Protein AF-A0A397FLG1-F1 (afdb_monomer_lite)

Sequence (333 aa):
KGMFQVTPGSFEFATSLDVANTKDDDMESTVEIVRNFLEEAVAGNCEGLMVKTLSTEATYEPANRSHKWLKLKKDYLDGIGDSTDLVPVGAFYGRGKRTGVYGAYLLACYDPETEMYQCITKLGTGLSDEVLGLFFNQLKDCTIDRPRNDYAINDLIKPDVWFEPTQVWEILGADLSISPKYTAAIGLVSKDKGISLRFPRYIRLRDDKTPVQATSAAQLVMDLALDVEGAQVTSATSFDPKFPPSNVLDGYVWATCGLYPQEIIVQLATTSVISKVKTWTTNDIGENDGNLQIETQAVTREDASFVKVKVLSGYNDFITVHRISVEGKAPRK

Organism: Aphanomyces astaci (NCBI:txid112090)

pLDDT: mean 81.98, std 13.14, range [37.81, 98.38]

InterPro domains:
  IPR008979 Galactose-binding-like domain superfamily [SSF49785] (223-328)
  IPR012309 DNA ligase, ATP-dependent, C-terminal [PF04679] (98-209)
  IPR012310 DNA ligase, ATP-dependent, central [PF01068] (29-73)
  IPR012310 DNA ligase, ATP-dependent, central [PS50160] (29-111)
  IPR012340 Nucleic acid-binding, OB-fold [G3DSA:2.40.50.140] (82-220)
  IPR012340 Nucleic acid-binding, OB-fold [SSF50249] (81-220)
  IPR016059 DNA ligase, ATP-dependent, conserved site [PS00333] (47-73)
  IPR050191 ATP-dependent DNA ligase [PTHR45674] (3-221)

Secondary structure (DSSP, 8-state):
--SS--BTTTB-PPP--------GGGHHHHHHHHHHHHHHHHHTT--EEEEE-SSTT----TT---TTEEEEEGGGSTTSS-EEEEEEEEEEE--GGGTTSEEEEEEEEEETTTTEEEEEEEE-SS--HHHHHHHHHHHGGGEESS--TTEE--TT---SEEE-S---EEEE-SEEEEESS--TTBTTTBSS-EEEEES-EEEEE-TT--GGGSPPHHHHHHHHHHHHS--EEEEES---TTS-GGGGTTTSPEEEESSSPEEEEEEEEEEEEEEEEEEEEE---SSSTT-EEEEEEE----EEEEEEEEE---BTTEEEEEEEEEEEE----

Structure (mmCIF, N/CA/C/O backbone):
data_AF-A0A397FLG1-F1
#
_entry.id   AF-A0A397FLG1-F1
#
loop_
_atom_site.group_PDB
_atom_site.id
_atom_site.type_symbol
_atom_site.label_atom_id
_atom_site.label_alt_id
_atom_site.label_comp_id
_atom_site.label_asym_id
_atom_site.label_entity_id
_atom_site.label_seq_id
_atom_site.pdbx_PDB_ins_code
_atom_site.Cartn_x
_atom_site.Cartn_y
_atom_site.Cartn_z
_atom_site.occupancy
_atom_site.B_iso_or_equiv
_atom_site.auth_seq_id
_atom_site.auth_comp_id
_atom_site.auth_asym_id
_atom_site.auth_atom_id
_atom_site.pdbx_PDB_model_num
ATOM 1 N N . LYS A 1 1 ? 35.273 -22.870 -20.507 1.00 45.06 1 LYS A N 1
ATOM 2 C CA . LYS A 1 1 ? 34.030 -23.552 -20.948 1.00 45.06 1 LYS A CA 1
ATOM 3 C C . LYS A 1 1 ? 32.932 -23.133 -19.987 1.00 45.06 1 LYS A C 1
ATOM 5 O O . LYS A 1 1 ? 33.105 -23.375 -18.801 1.00 45.06 1 LYS A O 1
ATOM 10 N N . GLY A 1 2 ? 31.904 -22.425 -20.458 1.00 55.12 2 GLY A N 1
ATOM 11 C CA . GLY A 1 2 ? 30.809 -21.973 -19.594 1.00 55.12 2 GLY A CA 1
ATOM 12 C C . GLY A 1 2 ? 30.092 -23.173 -18.978 1.00 55.12 2 GLY A C 1
ATOM 13 O O . GLY A 1 2 ? 29.781 -24.120 -19.693 1.00 55.12 2 GLY A O 1
ATOM 14 N N . MET A 1 3 ? 29.887 -23.154 -17.659 1.00 65.06 3 MET A N 1
ATOM 15 C CA . MET A 1 3 ? 29.174 -24.208 -16.918 1.00 65.06 3 MET A CA 1
ATOM 16 C C . MET A 1 3 ? 27.693 -24.321 -17.305 1.00 65.06 3 MET A C 1
ATOM 18 O O . MET A 1 3 ? 27.061 -25.316 -16.967 1.00 65.06 3 MET A O 1
ATOM 22 N N . PHE A 1 4 ? 27.149 -23.331 -18.015 1.00 67.25 4 PHE A N 1
ATOM 23 C CA . PHE A 1 4 ? 25.747 -23.278 -18.404 1.00 67.25 4 PHE A CA 1
ATOM 24 C C . PHE A 1 4 ? 25.603 -22.906 -19.878 1.00 67.25 4 PHE A C 1
ATOM 26 O O . PHE A 1 4 ? 26.376 -22.100 -20.401 1.00 67.25 4 PHE A O 1
ATOM 33 N N . GLN A 1 5 ? 24.599 -23.493 -20.528 1.00 78.94 5 GLN A N 1
ATOM 34 C CA . GLN A 1 5 ? 24.220 -23.196 -21.904 1.00 78.94 5 GLN A CA 1
ATOM 35 C C . GLN A 1 5 ? 22.920 -22.390 -21.889 1.00 78.94 5 GLN A C 1
ATOM 37 O O . GLN A 1 5 ? 21.902 -22.855 -21.382 1.00 78.94 5 GLN A O 1
ATOM 42 N N . VAL A 1 6 ? 22.975 -21.171 -22.425 1.00 76.31 6 VAL A N 1
ATOM 43 C CA . VAL A 1 6 ? 21.811 -20.284 -22.537 1.00 76.31 6 VAL A CA 1
ATOM 44 C C . VAL A 1 6 ? 20.819 -20.893 -23.522 1.00 76.31 6 VAL A C 1
ATOM 46 O O . VAL A 1 6 ? 21.201 -21.297 -24.621 1.00 76.31 6 VAL A O 1
ATOM 49 N N . THR A 1 7 ? 19.554 -20.959 -23.120 1.00 77.94 7 THR A N 1
ATOM 50 C CA . THR A 1 7 ? 18.437 -21.359 -23.981 1.00 77.94 7 THR A CA 1
ATOM 51 C C . THR A 1 7 ? 17.466 -20.182 -24.025 1.00 77.94 7 THR A C 1
ATOM 53 O O . THR A 1 7 ? 16.810 -19.938 -23.010 1.00 77.94 7 THR A O 1
ATOM 56 N N . PRO A 1 8 ? 17.388 -19.436 -25.143 1.00 73.62 8 PRO A N 1
ATOM 57 C CA . PRO A 1 8 ? 16.532 -18.255 -25.246 1.00 73.62 8 PRO A CA 1
ATOM 58 C C . PRO A 1 8 ? 15.091 -18.555 -24.817 1.00 73.62 8 PRO A C 1
ATOM 60 O O . PRO A 1 8 ? 14.520 -19.568 -25.228 1.00 73.62 8 PRO A O 1
ATOM 63 N N . GLY A 1 9 ? 14.527 -17.714 -23.951 1.00 64.50 9 GLY A N 1
ATOM 64 C CA . GLY A 1 9 ? 13.176 -17.871 -23.406 1.00 64.50 9 GLY A CA 1
ATOM 65 C C . GLY A 1 9 ? 12.994 -18.989 -22.368 1.00 64.50 9 GLY A C 1
ATOM 66 O O . GLY A 1 9 ? 11.872 -19.224 -21.930 1.00 64.50 9 GLY A O 1
ATOM 67 N N . SER A 1 10 ? 14.053 -19.706 -21.971 1.00 66.44 10 SER A N 1
ATOM 68 C CA . SER A 1 10 ? 13.986 -20.775 -20.953 1.00 66.44 10 SER A CA 1
ATOM 69 C C . SER A 1 10 ? 15.056 -20.658 -19.866 1.00 66.44 10 SER A C 1
ATOM 71 O O . SER A 1 10 ? 14.769 -20.887 -18.694 1.00 66.44 10 SER A O 1
ATOM 73 N N . PHE A 1 11 ? 16.292 -20.318 -20.237 1.00 70.69 11 PHE A N 1
ATOM 74 C CA . PHE A 1 11 ? 17.410 -20.154 -19.312 1.00 70.69 11 PHE A CA 1
ATOM 75 C C . PHE A 1 11 ? 18.346 -19.064 -19.825 1.00 70.69 11 PHE A C 1
ATOM 77 O O . PHE A 1 11 ? 19.077 -19.271 -20.797 1.00 70.69 11 PHE A O 1
ATOM 84 N N . GLU A 1 12 ? 18.330 -17.918 -19.153 1.00 73.44 12 GLU A N 1
ATOM 85 C CA . GLU A 1 12 ? 19.109 -16.730 -19.49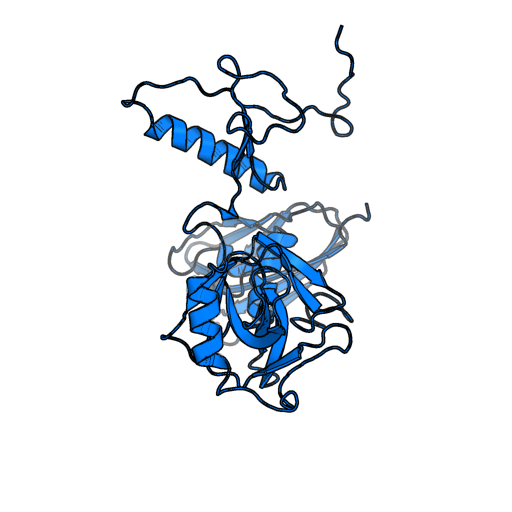2 1.00 73.44 12 GLU A CA 1
ATOM 86 C C . GLU A 1 12 ? 19.881 -16.249 -18.260 1.00 73.44 12 GLU A C 1
ATOM 88 O O . GLU A 1 12 ? 19.470 -16.472 -17.119 1.00 73.44 12 GLU A O 1
ATOM 93 N N . PHE A 1 13 ? 21.037 -15.623 -18.481 1.00 78.56 13 PHE A N 1
ATOM 94 C CA . PHE A 1 13 ? 21.751 -14.956 -17.397 1.00 78.56 13 PHE A CA 1
ATOM 95 C C . PHE A 1 13 ? 21.040 -13.653 -17.036 1.00 78.56 13 PHE A C 1
ATOM 97 O O . PHE A 1 13 ? 20.438 -13.014 -17.895 1.00 78.56 13 PHE A O 1
ATOM 104 N N . ALA A 1 14 ? 21.149 -13.243 -15.771 1.00 79.00 14 ALA A N 1
ATOM 105 C CA . ALA A 1 14 ? 20.697 -11.919 -15.365 1.00 79.00 14 ALA A CA 1
ATOM 106 C C . ALA A 1 14 ? 21.434 -10.844 -16.178 1.00 79.00 14 ALA A C 1
ATOM 108 O O . ALA A 1 14 ? 22.650 -10.938 -16.374 1.00 79.00 14 ALA A O 1
ATOM 109 N N . THR A 1 15 ? 20.698 -9.831 -16.627 1.00 86.38 15 THR A N 1
ATOM 110 C CA . THR A 1 15 ? 21.276 -8.640 -17.246 1.00 86.38 15 THR A CA 1
ATOM 111 C C . THR A 1 15 ? 22.135 -7.893 -16.224 1.00 86.38 15 THR A C 1
ATOM 113 O O . THR A 1 15 ? 21.846 -7.875 -15.025 1.00 86.38 15 THR A O 1
ATOM 116 N N . SER A 1 16 ? 23.237 -7.305 -16.685 1.00 89.62 16 SER A N 1
ATOM 117 C CA . SER A 1 16 ? 24.173 -6.566 -15.837 1.00 89.62 16 SER A CA 1
ATOM 118 C C . SER A 1 16 ? 24.699 -5.338 -16.560 1.00 89.62 16 SER A C 1
ATOM 120 O O . SER A 1 16 ? 24.935 -5.386 -17.766 1.00 89.62 16 SER A O 1
ATOM 122 N N . LEU A 1 17 ? 24.943 -4.279 -15.795 1.00 90.19 17 LEU A N 1
ATOM 123 C CA . LEU A 1 17 ? 25.514 -3.027 -16.262 1.00 90.19 17 LEU A CA 1
ATOM 124 C C . LEU A 1 17 ? 26.681 -2.650 -15.350 1.00 90.19 17 LEU A C 1
ATOM 126 O O . LEU A 1 17 ? 26.498 -2.500 -14.140 1.00 90.19 17 LEU A O 1
ATOM 130 N N . ASP A 1 18 ? 27.865 -2.495 -15.936 1.00 89.88 18 ASP A N 1
ATOM 131 C CA . ASP A 1 18 ? 29.050 -2.040 -15.216 1.00 89.88 18 ASP A CA 1
ATOM 132 C C . ASP A 1 18 ? 29.139 -0.518 -15.315 1.00 89.88 18 ASP A C 1
ATOM 134 O O . ASP A 1 18 ? 29.150 0.051 -16.407 1.00 89.88 18 ASP A O 1
ATOM 138 N N . VAL A 1 19 ? 29.221 0.142 -14.163 1.00 83.81 19 VAL A N 1
ATOM 139 C CA . VAL A 1 19 ? 29.302 1.600 -14.065 1.00 83.81 19 VAL A CA 1
ATOM 140 C C . VAL A 1 19 ? 30.688 1.977 -13.549 1.00 83.81 19 VAL A C 1
ATOM 142 O O . VAL A 1 19 ? 31.146 1.456 -12.529 1.00 83.81 19 VAL A O 1
ATOM 145 N N . ALA A 1 20 ? 31.392 2.841 -14.283 1.00 76.75 20 ALA A N 1
ATOM 146 C CA . ALA A 1 20 ? 32.734 3.271 -13.907 1.00 76.75 20 ALA A CA 1
ATOM 147 C C . ALA A 1 20 ? 32.698 4.187 -12.675 1.00 76.75 20 ALA A C 1
ATOM 149 O O . ALA A 1 20 ? 31.750 4.939 -12.472 1.00 76.75 20 ALA A O 1
ATOM 150 N N . ASN A 1 21 ? 33.760 4.149 -11.868 1.00 65.31 21 ASN A N 1
ATOM 151 C CA . ASN A 1 21 ? 33.923 5.057 -10.736 1.00 65.31 21 ASN A CA 1
ATOM 152 C C . ASN A 1 21 ? 34.249 6.461 -11.273 1.00 65.31 21 ASN A C 1
ATOM 154 O O . ASN A 1 21 ? 35.399 6.748 -11.622 1.00 65.31 21 ASN A O 1
ATOM 158 N N . THR A 1 22 ? 33.226 7.293 -11.435 1.00 59.16 22 THR A N 1
ATOM 159 C CA . THR A 1 22 ? 33.347 8.661 -11.935 1.00 59.16 22 THR A CA 1
ATOM 160 C C . THR A 1 22 ? 33.879 9.576 -10.829 1.00 59.16 22 THR A C 1
ATOM 162 O O . THR A 1 22 ? 33.531 9.444 -9.657 1.00 59.16 22 THR A O 1
ATOM 165 N N . LYS A 1 23 ? 34.800 10.487 -11.181 1.00 58.69 23 LYS A N 1
ATOM 166 C CA . LYS A 1 23 ? 35.149 11.614 -10.297 1.00 58.69 23 LYS A CA 1
ATOM 167 C C . LYS A 1 23 ? 33.915 12.521 -10.177 1.00 58.69 23 LYS A C 1
ATOM 169 O O . LYS A 1 23 ? 33.088 12.506 -11.084 1.00 58.69 23 LYS A O 1
ATOM 174 N N . ASP A 1 24 ? 33.820 13.298 -9.096 1.00 58.50 24 ASP A N 1
ATOM 175 C CA . ASP A 1 24 ? 32.633 14.088 -8.702 1.00 58.50 24 ASP A CA 1
ATOM 176 C C . ASP A 1 24 ? 31.946 14.890 -9.833 1.00 58.50 24 ASP A C 1
ATOM 178 O O . ASP A 1 24 ? 30.741 15.118 -9.765 1.00 58.50 24 ASP A O 1
ATOM 182 N N . ASP A 1 25 ? 32.668 15.260 -10.895 1.00 55.72 25 ASP A N 1
ATOM 183 C CA . ASP A 1 25 ? 32.158 16.034 -12.035 1.00 55.72 25 ASP A CA 1
ATOM 184 C C . ASP A 1 25 ? 31.137 15.291 -12.938 1.00 55.72 25 ASP A C 1
ATOM 186 O O . ASP A 1 25 ? 30.512 15.935 -13.776 1.00 55.72 25 ASP A O 1
ATOM 190 N N . ASP A 1 26 ? 30.946 13.969 -12.794 1.00 66.25 26 ASP A N 1
ATOM 191 C CA . ASP A 1 26 ? 30.072 13.147 -13.670 1.00 66.25 26 ASP A CA 1
ATOM 192 C C . ASP A 1 26 ? 29.095 12.232 -12.889 1.00 66.25 26 ASP A C 1
ATOM 194 O O . ASP A 1 26 ? 28.610 11.204 -13.372 1.00 66.25 26 ASP A O 1
ATOM 198 N N . MET A 1 27 ? 28.807 12.595 -11.634 1.00 75.62 27 MET A N 1
ATOM 199 C CA . MET A 1 27 ? 27.901 11.839 -10.759 1.00 75.62 27 MET A CA 1
ATOM 200 C C . MET A 1 27 ? 26.453 11.846 -11.274 1.00 75.62 27 MET A C 1
ATOM 202 O O . MET A 1 27 ? 25.754 10.841 -11.177 1.00 75.62 27 MET A O 1
ATOM 206 N N . GLU A 1 28 ? 25.993 12.961 -11.842 1.00 77.12 28 GLU A N 1
ATOM 207 C CA . GLU A 1 28 ? 24.605 13.113 -12.295 1.00 77.12 28 GLU A CA 1
ATOM 208 C C . GLU A 1 28 ? 24.278 12.190 -13.478 1.00 77.12 28 GLU A C 1
ATOM 210 O O . GLU A 1 28 ? 23.257 11.501 -13.460 1.00 77.12 28 GLU A O 1
ATOM 215 N N . SER A 1 29 ? 25.186 12.080 -14.454 1.00 80.31 29 SER A N 1
ATOM 216 C CA . SER A 1 29 ? 25.037 11.155 -15.587 1.00 80.31 29 SER A CA 1
ATOM 217 C C . SER A 1 29 ? 25.071 9.693 -15.132 1.00 80.31 29 SER A C 1
ATOM 219 O O . SER A 1 29 ? 24.312 8.855 -15.615 1.00 80.31 29 SER A O 1
ATOM 221 N N . THR A 1 30 ? 25.914 9.393 -14.143 1.00 82.81 30 THR A N 1
ATOM 222 C CA . THR A 1 30 ? 26.049 8.064 -13.550 1.00 82.81 30 THR A CA 1
ATOM 223 C C . THR A 1 30 ? 24.762 7.652 -12.832 1.00 82.81 30 THR A C 1
ATOM 225 O O . THR A 1 30 ? 24.273 6.535 -13.011 1.00 82.81 30 THR A O 1
ATOM 228 N N . VAL A 1 31 ? 24.179 8.566 -12.053 1.00 83.38 31 VAL A N 1
ATOM 229 C CA . VAL A 1 31 ? 22.884 8.363 -11.392 1.00 83.38 31 VAL A CA 1
ATOM 230 C C . VAL A 1 31 ? 21.777 8.136 -12.421 1.00 83.38 31 VAL A C 1
ATOM 232 O O . VAL A 1 31 ? 20.966 7.233 -12.233 1.00 83.38 31 VAL A O 1
ATOM 235 N N . GLU A 1 32 ? 21.764 8.896 -13.517 1.00 83.38 32 GLU A N 1
ATOM 236 C CA . GLU A 1 32 ? 20.783 8.745 -14.596 1.00 83.38 32 GLU A CA 1
ATOM 237 C C . GLU A 1 32 ? 20.871 7.372 -15.280 1.00 83.38 32 GLU A C 1
ATOM 239 O O . GLU A 1 32 ? 19.860 6.709 -15.495 1.00 83.38 32 GLU A O 1
ATOM 244 N N . ILE A 1 33 ? 22.084 6.880 -15.542 1.00 87.50 33 ILE A N 1
ATOM 245 C CA . ILE A 1 33 ? 22.306 5.539 -16.100 1.00 87.50 33 ILE A CA 1
ATOM 246 C C . ILE A 1 33 ? 21.751 4.451 -15.166 1.00 87.50 33 ILE A C 1
ATOM 248 O O . ILE A 1 33 ? 21.061 3.533 -15.615 1.00 87.50 33 ILE A O 1
ATOM 252 N N . VAL A 1 34 ? 22.024 4.550 -13.860 1.00 88.62 34 VAL A N 1
ATOM 253 C CA . VAL A 1 34 ? 21.517 3.586 -12.868 1.00 88.62 34 VAL A CA 1
ATOM 254 C C . VAL A 1 34 ? 19.996 3.676 -12.729 1.00 88.62 34 VAL A C 1
ATOM 256 O O . VAL A 1 34 ? 19.345 2.643 -12.570 1.00 88.62 34 VAL A O 1
ATOM 259 N N . ARG A 1 35 ? 19.424 4.884 -12.810 1.00 83.88 35 ARG A N 1
ATOM 260 C CA . ARG A 1 35 ? 17.975 5.118 -12.784 1.00 83.88 35 ARG A CA 1
ATOM 261 C C . ARG A 1 35 ? 17.286 4.449 -13.971 1.00 83.88 35 ARG A C 1
ATOM 263 O O . ARG A 1 35 ? 16.384 3.651 -13.749 1.00 83.88 35 ARG A O 1
ATOM 270 N N . ASN A 1 36 ? 17.777 4.670 -15.188 1.00 86.31 36 ASN A N 1
ATOM 271 C CA . ASN A 1 36 ? 17.229 4.040 -16.393 1.00 86.31 36 ASN A CA 1
ATOM 272 C C . ASN A 1 36 ? 17.302 2.507 -16.317 1.00 86.31 36 ASN A C 1
ATOM 274 O O . ASN A 1 36 ? 16.330 1.818 -16.613 1.00 86.31 36 ASN A O 1
ATOM 278 N N . PHE A 1 37 ? 18.415 1.954 -15.822 1.00 89.62 37 PHE A N 1
ATOM 279 C CA . PHE A 1 37 ? 18.539 0.503 -15.651 1.00 89.62 37 PHE A CA 1
ATOM 280 C C . PHE A 1 37 ? 17.596 -0.055 -14.569 1.00 89.62 37 PHE A C 1
ATOM 282 O O . PHE A 1 37 ? 17.118 -1.185 -14.674 1.00 89.62 37 PHE A O 1
ATOM 289 N N . LEU A 1 38 ? 17.297 0.728 -13.527 1.00 85.19 38 LEU A N 1
ATOM 290 C CA . LEU A 1 38 ? 16.295 0.366 -12.526 1.00 85.19 38 LEU A CA 1
ATOM 291 C C . LEU A 1 38 ? 14.886 0.377 -13.128 1.00 85.19 38 LEU A C 1
ATOM 293 O O . LEU A 1 38 ? 14.127 -0.555 -12.869 1.00 85.19 38 LEU A O 1
ATOM 297 N N . GLU A 1 39 ? 14.545 1.387 -13.928 1.00 78.69 39 GLU A N 1
ATOM 298 C CA . GLU A 1 39 ? 13.258 1.479 -14.626 1.00 78.69 39 GLU A CA 1
ATOM 299 C C . GLU A 1 39 ? 13.051 0.300 -15.584 1.00 78.69 39 GLU A C 1
ATOM 301 O O . GLU A 1 39 ? 12.002 -0.341 -15.541 1.00 78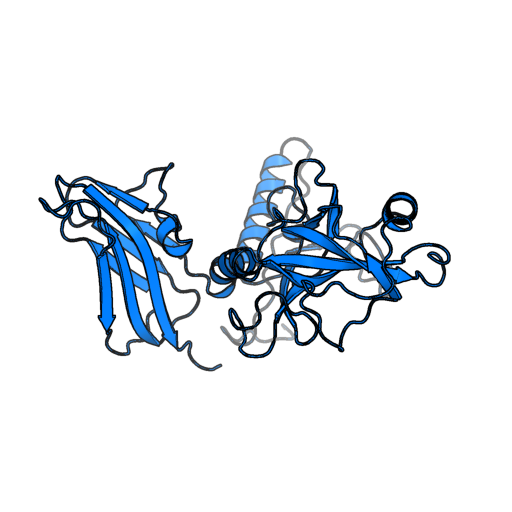.69 39 GLU A O 1
ATOM 306 N N . GLU A 1 40 ? 14.073 -0.070 -16.363 1.00 82.69 40 GLU A N 1
ATOM 307 C CA . GLU A 1 40 ? 14.051 -1.264 -17.218 1.00 82.69 40 GLU A CA 1
ATOM 308 C C . GLU A 1 40 ? 13.848 -2.555 -16.409 1.00 82.69 40 GLU A C 1
ATOM 310 O O . GLU A 1 40 ? 13.044 -3.411 -16.785 1.00 82.69 40 GLU A O 1
ATOM 315 N N . ALA A 1 41 ? 14.547 -2.706 -15.278 1.00 82.94 41 ALA A N 1
ATOM 316 C CA . ALA A 1 41 ? 14.403 -3.877 -14.417 1.00 82.94 41 ALA A CA 1
ATOM 317 C C . ALA A 1 41 ? 12.981 -3.986 -13.844 1.00 82.94 41 ALA A C 1
ATOM 319 O O . ALA A 1 41 ? 12.403 -5.075 -13.836 1.00 82.94 41 ALA A O 1
ATOM 320 N N . VAL A 1 42 ? 12.407 -2.866 -13.398 1.00 71.31 42 VAL A N 1
ATOM 321 C CA . VAL A 1 42 ? 11.027 -2.797 -12.898 1.00 71.31 42 VAL A CA 1
ATOM 322 C C . VAL A 1 42 ? 10.027 -3.109 -14.013 1.00 71.31 42 VAL A C 1
ATOM 324 O O . VAL A 1 42 ? 9.148 -3.942 -13.806 1.00 71.31 42 VAL A O 1
ATOM 327 N N . ALA A 1 43 ? 10.192 -2.531 -15.209 1.00 69.44 43 ALA A N 1
ATOM 328 C CA . ALA A 1 43 ? 9.365 -2.846 -16.379 1.00 69.44 43 ALA A CA 1
ATOM 329 C C . ALA A 1 43 ? 9.453 -4.336 -16.769 1.00 69.44 43 ALA A C 1
ATOM 331 O O . ALA A 1 43 ? 8.488 -4.927 -17.251 1.00 69.44 43 ALA A O 1
ATOM 332 N N . GLY A 1 44 ? 10.596 -4.973 -16.499 1.00 72.38 44 GLY A N 1
ATOM 333 C CA . GLY A 1 44 ? 10.815 -6.414 -16.617 1.00 72.38 44 GLY A CA 1
ATOM 334 C C . GLY A 1 44 ? 10.258 -7.265 -15.465 1.00 72.38 44 GLY A C 1
ATOM 335 O O . GLY A 1 44 ? 10.611 -8.441 -15.376 1.00 72.38 44 GLY A O 1
ATOM 336 N N . ASN A 1 45 ? 9.420 -6.714 -14.579 1.00 65.00 45 ASN A N 1
ATOM 337 C CA . ASN A 1 45 ? 8.885 -7.361 -13.370 1.00 65.00 45 ASN A CA 1
ATOM 338 C C . ASN A 1 45 ? 9.947 -7.795 -12.335 1.00 65.00 45 ASN A C 1
ATOM 340 O O . ASN A 1 45 ? 9.717 -8.720 -11.546 1.00 65.00 45 ASN A O 1
ATOM 344 N N . CYS A 1 46 ? 11.119 -7.153 -12.303 1.00 74.81 46 CYS A N 1
ATOM 345 C CA . CYS A 1 46 ? 12.082 -7.338 -11.215 1.00 74.81 46 CYS A CA 1
ATOM 346 C C . CYS A 1 46 ? 11.763 -6.411 -10.030 1.00 74.81 46 CYS A C 1
ATOM 348 O O . CYS A 1 46 ? 11.264 -5.305 -10.195 1.00 74.81 46 CYS A O 1
ATOM 350 N N . GLU A 1 47 ? 12.135 -6.824 -8.812 1.00 73.31 47 GLU A N 1
ATOM 351 C CA . GLU A 1 47 ? 11.965 -5.996 -7.601 1.00 73.31 47 GLU A CA 1
ATOM 352 C C . GLU A 1 47 ? 12.879 -4.746 -7.592 1.00 73.31 47 GLU A C 1
ATOM 354 O O . GLU A 1 47 ? 12.638 -3.787 -6.858 1.00 73.31 47 GLU A O 1
ATOM 359 N N . GLY A 1 48 ? 13.962 -4.771 -8.374 1.00 86.06 48 GLY A N 1
ATOM 360 C CA . GLY A 1 48 ? 14.948 -3.701 -8.477 1.00 86.06 48 GLY A CA 1
ATOM 361 C C . GLY A 1 48 ? 16.328 -4.222 -8.880 1.00 86.06 48 GLY A C 1
ATOM 362 O O . GLY A 1 48 ? 16.453 -5.299 -9.465 1.00 86.06 48 GLY A O 1
ATOM 363 N N . LEU A 1 49 ? 17.375 -3.478 -8.525 1.00 90.25 49 LEU A N 1
ATOM 364 C CA . LEU A 1 49 ? 18.766 -3.778 -8.858 1.00 90.25 49 LEU A CA 1
ATOM 365 C C . LEU A 1 49 ? 19.561 -4.317 -7.664 1.00 90.25 49 LEU A C 1
ATOM 367 O O . LEU A 1 49 ? 19.375 -3.923 -6.509 1.00 90.25 49 LEU A O 1
ATOM 371 N N . MET A 1 50 ? 20.529 -5.179 -7.972 1.00 92.06 50 MET A N 1
ATOM 372 C CA . MET A 1 50 ? 21.603 -5.560 -7.058 1.00 92.06 50 MET A CA 1
ATOM 373 C C . MET A 1 50 ? 22.892 -4.865 -7.491 1.00 92.06 50 MET A C 1
ATOM 375 O O . MET A 1 50 ? 23.476 -5.231 -8.507 1.00 92.06 50 MET A O 1
ATOM 379 N N . VAL A 1 51 ? 23.359 -3.903 -6.701 1.00 90.06 51 VAL A N 1
ATOM 380 C CA . VAL A 1 51 ? 24.608 -3.172 -6.945 1.00 90.06 51 VAL A CA 1
ATOM 381 C C . VAL A 1 51 ? 25.746 -3.902 -6.245 1.00 90.06 51 VAL A C 1
ATOM 383 O O . VAL A 1 51 ? 25.638 -4.205 -5.057 1.00 90.06 51 VAL A O 1
ATOM 386 N N . LYS A 1 52 ? 26.824 -4.220 -6.967 1.00 89.62 52 LYS A N 1
ATOM 387 C CA . LYS A 1 52 ? 27.942 -5.018 -6.446 1.00 89.62 52 LYS A CA 1
ATOM 388 C C . LYS A 1 52 ? 29.268 -4.349 -6.770 1.00 89.62 52 LYS A C 1
ATOM 390 O O . LYS A 1 52 ? 29.478 -3.928 -7.903 1.00 89.62 52 LYS A O 1
ATOM 395 N N . THR A 1 53 ? 30.179 -4.304 -5.804 1.00 88.44 53 THR A N 1
ATOM 396 C CA . THR A 1 53 ? 31.565 -3.925 -6.089 1.00 88.44 53 THR A CA 1
ATOM 397 C C . THR A 1 53 ? 32.234 -5.001 -6.950 1.00 88.44 53 THR A C 1
ATOM 399 O O . THR A 1 53 ? 32.073 -6.195 -6.698 1.00 88.44 53 THR A O 1
ATOM 402 N N . LEU A 1 54 ? 32.962 -4.582 -7.992 1.00 86.12 54 LEU A N 1
ATOM 403 C CA . LEU A 1 54 ? 33.596 -5.503 -8.950 1.00 86.12 54 LEU A CA 1
ATOM 404 C C . LEU A 1 54 ? 35.056 -5.820 -8.604 1.00 86.12 54 LEU A C 1
ATOM 406 O O . LEU A 1 54 ? 35.501 -6.950 -8.791 1.00 86.12 54 LEU A O 1
ATOM 410 N N . SER A 1 55 ? 35.795 -4.835 -8.083 1.00 83.00 55 SER A N 1
ATOM 411 C CA . SER A 1 55 ? 37.256 -4.930 -7.917 1.00 83.00 55 SER A CA 1
ATOM 412 C C . SER A 1 55 ? 37.688 -4.755 -6.463 1.00 83.00 55 SER A C 1
ATOM 414 O O . SER A 1 55 ? 38.385 -5.600 -5.902 1.00 83.00 55 SER A O 1
ATOM 416 N N . THR A 1 56 ? 37.264 -3.660 -5.833 1.00 79.81 56 THR A N 1
ATOM 417 C CA . THR A 1 56 ? 37.619 -3.335 -4.448 1.00 79.81 56 THR A CA 1
ATOM 418 C C . THR A 1 56 ? 36.616 -3.984 -3.508 1.00 79.81 56 THR A C 1
ATOM 420 O O . THR A 1 56 ? 35.412 -3.795 -3.664 1.00 79.81 56 THR A O 1
ATOM 423 N N . GLU A 1 57 ? 37.103 -4.762 -2.540 1.00 77.56 57 GLU A N 1
ATOM 424 C CA . GLU A 1 57 ? 36.250 -5.457 -1.569 1.00 77.56 57 GLU A CA 1
ATOM 425 C C . GLU A 1 57 ? 35.162 -6.344 -2.220 1.00 77.56 57 GLU A C 1
ATOM 427 O O . GLU A 1 57 ? 34.071 -6.486 -1.691 1.00 77.56 57 GLU A O 1
ATOM 432 N N . ALA A 1 58 ? 35.444 -6.970 -3.365 1.00 83.56 58 ALA A N 1
ATOM 433 C CA . ALA A 1 58 ? 34.465 -7.733 -4.157 1.00 83.56 58 ALA A CA 1
ATOM 434 C C . ALA A 1 58 ? 34.383 -9.238 -3.809 1.00 83.56 58 ALA A C 1
ATOM 436 O O . ALA A 1 58 ? 33.832 -10.047 -4.559 1.00 83.56 58 ALA A O 1
ATOM 437 N N . THR A 1 59 ? 34.967 -9.651 -2.684 1.00 85.69 59 THR A N 1
ATOM 438 C CA . THR A 1 59 ? 34.997 -11.053 -2.247 1.00 85.69 59 THR A CA 1
ATOM 439 C C . THR A 1 59 ? 33.635 -11.522 -1.737 1.00 85.69 59 THR A C 1
ATOM 441 O O . THR A 1 59 ? 32.924 -10.796 -1.040 1.00 85.69 59 THR A O 1
ATOM 444 N N . TYR A 1 60 ? 33.288 -12.778 -2.035 1.00 84.12 60 TYR A N 1
ATOM 445 C CA . TYR A 1 60 ? 32.105 -13.421 -1.468 1.00 84.12 60 TYR A CA 1
ATOM 446 C C . TYR A 1 60 ? 32.391 -13.891 -0.039 1.00 84.12 60 TYR A C 1
ATOM 448 O O . TYR A 1 60 ? 33.107 -14.868 0.177 1.00 84.12 60 TYR A O 1
ATOM 456 N N . GLU A 1 61 ? 31.822 -13.189 0.936 1.00 80.88 61 GLU A N 1
ATOM 457 C CA . GLU A 1 61 ? 32.021 -13.457 2.361 1.00 80.88 61 GLU A CA 1
ATOM 458 C C . GLU A 1 61 ? 30.703 -13.891 3.008 1.00 80.88 61 GLU A C 1
ATOM 460 O O . GLU A 1 61 ? 29.914 -13.050 3.453 1.00 80.88 61 GLU A O 1
ATOM 465 N N . PRO A 1 62 ? 30.418 -15.205 3.043 1.00 80.56 62 PRO A N 1
ATOM 466 C CA . PRO A 1 62 ? 29.188 -15.705 3.635 1.00 80.56 62 PRO A CA 1
ATOM 467 C C . PRO A 1 62 ? 29.099 -15.316 5.117 1.00 80.56 62 PRO A C 1
ATOM 469 O O . PRO A 1 62 ? 30.099 -15.284 5.828 1.00 80.56 62 PRO A O 1
ATOM 472 N N . ALA A 1 63 ? 27.877 -15.032 5.575 1.00 75.12 63 ALA A N 1
ATOM 473 C CA . ALA A 1 63 ? 27.551 -14.560 6.927 1.00 75.12 63 ALA A CA 1
ATOM 474 C C . ALA A 1 63 ? 28.073 -13.157 7.310 1.00 75.12 63 ALA A C 1
ATOM 476 O O . ALA A 1 63 ? 27.736 -12.676 8.393 1.00 75.12 63 ALA A O 1
ATOM 477 N N . ASN A 1 64 ? 28.796 -12.461 6.426 1.00 76.25 64 ASN A N 1
ATOM 478 C CA . ASN A 1 64 ? 29.181 -11.068 6.639 1.00 76.25 64 ASN A CA 1
ATOM 479 C C . ASN A 1 64 ? 28.132 -10.113 6.037 1.00 76.25 64 ASN A C 1
ATOM 481 O O . ASN A 1 64 ? 27.904 -10.106 4.826 1.00 76.25 64 ASN A O 1
ATOM 485 N N . ARG A 1 65 ? 27.489 -9.280 6.868 1.00 71.69 65 ARG A N 1
ATOM 486 C CA . ARG A 1 65 ? 26.648 -8.173 6.379 1.00 71.69 65 ARG A CA 1
ATOM 487 C C . ARG A 1 65 ? 27.543 -6.975 6.083 1.00 71.69 65 ARG A C 1
ATOM 489 O O . ARG A 1 65 ? 27.825 -6.180 6.971 1.00 71.69 65 ARG A O 1
ATOM 496 N N . SER A 1 66 ? 27.973 -6.866 4.833 1.00 77.44 66 SER A N 1
ATOM 497 C CA . SER A 1 66 ? 28.808 -5.772 4.332 1.00 77.44 66 SER A CA 1
ATOM 498 C C . SER A 1 66 ? 28.047 -4.908 3.320 1.00 77.44 66 SER A C 1
ATOM 500 O O . SER A 1 66 ? 26.978 -5.290 2.844 1.00 77.44 66 SER A O 1
ATOM 502 N N . HIS A 1 67 ? 28.616 -3.757 2.959 1.00 76.44 67 HIS A N 1
ATOM 503 C CA . HIS A 1 67 ? 28.094 -2.876 1.905 1.00 76.44 67 HIS A CA 1
ATOM 504 C C . HIS A 1 67 ? 28.560 -3.274 0.493 1.00 76.44 67 HIS A C 1
ATOM 506 O O . HIS A 1 67 ? 28.366 -2.520 -0.454 1.00 76.44 67 HIS A O 1
ATOM 512 N N . LYS A 1 68 ? 29.155 -4.465 0.338 1.00 84.00 68 LYS A N 1
ATOM 513 C CA . LYS A 1 68 ? 29.662 -4.973 -0.946 1.00 84.00 68 LYS A CA 1
ATOM 514 C C . LYS A 1 68 ? 28.540 -5.170 -1.954 1.00 84.00 68 LYS A C 1
ATOM 516 O O . LYS A 1 68 ? 28.731 -4.924 -3.141 1.00 84.00 68 LYS A O 1
ATOM 521 N N . TRP A 1 69 ? 27.385 -5.630 -1.467 1.00 86.94 69 TRP A N 1
ATOM 522 C CA . TRP A 1 69 ? 26.164 -5.817 -2.242 1.00 86.94 69 TRP A CA 1
ATOM 523 C C . TRP A 1 69 ? 25.056 -4.948 -1.655 1.00 86.94 69 TRP A C 1
ATOM 525 O O . TRP A 1 69 ? 24.662 -5.124 -0.501 1.00 86.94 69 TRP A O 1
ATOM 535 N N . LEU A 1 70 ? 24.524 -4.041 -2.463 1.00 87.38 70 LEU A N 1
ATOM 536 C CA . LEU A 1 70 ? 23.405 -3.184 -2.100 1.00 87.38 70 LEU A CA 1
ATOM 537 C C . LEU A 1 70 ? 22.184 -3.571 -2.927 1.00 87.38 70 LEU A C 1
ATOM 539 O O . LEU A 1 70 ? 22.287 -3.925 -4.098 1.00 87.38 70 LEU A O 1
ATOM 543 N N . LYS A 1 71 ? 21.017 -3.504 -2.293 1.00 88.44 71 LYS A N 1
ATOM 544 C CA . LYS A 1 71 ? 19.722 -3.651 -2.956 1.00 88.44 71 LYS A CA 1
ATOM 545 C C . LYS A 1 71 ? 19.166 -2.255 -3.215 1.00 88.44 71 LYS A C 1
ATOM 547 O O . LYS A 1 71 ? 18.985 -1.492 -2.266 1.00 88.44 71 LYS A O 1
ATOM 552 N N . LEU A 1 72 ? 18.904 -1.938 -4.472 1.00 86.19 72 LEU A N 1
ATOM 553 C CA . LEU A 1 72 ? 18.238 -0.710 -4.883 1.00 86.19 72 LEU A CA 1
ATOM 554 C C . LEU A 1 72 ? 16.859 -1.090 -5.409 1.00 86.19 72 LEU A C 1
ATOM 556 O O . LEU A 1 72 ? 16.760 -1.890 -6.332 1.00 86.19 72 LEU A O 1
ATOM 560 N N . LYS A 1 73 ? 15.801 -0.574 -4.792 1.00 80.12 73 LYS A N 1
ATOM 561 C CA . LYS A 1 73 ? 14.416 -0.922 -5.125 1.00 80.12 73 LYS A CA 1
ATOM 562 C C . LYS A 1 73 ? 13.615 0.334 -5.425 1.00 80.12 73 LYS A C 1
ATOM 564 O O . LYS A 1 73 ? 13.948 1.395 -4.899 1.00 80.12 73 LYS A O 1
ATOM 569 N N . LYS A 1 74 ? 12.548 0.188 -6.215 1.00 69.81 74 LYS A N 1
ATOM 570 C CA . LYS A 1 74 ? 11.618 1.280 -6.543 1.00 69.81 74 LYS A CA 1
ATOM 571 C C . LYS A 1 74 ? 11.058 1.940 -5.277 1.00 69.81 74 LYS A C 1
ATOM 573 O O . LYS A 1 74 ? 11.047 3.160 -5.187 1.00 69.81 74 LYS A O 1
ATOM 578 N N . ASP A 1 75 ? 10.720 1.144 -4.255 1.00 63.84 75 ASP A N 1
ATOM 579 C CA . ASP A 1 75 ? 10.163 1.625 -2.981 1.00 63.84 75 ASP A CA 1
ATOM 580 C C . ASP A 1 75 ? 11.150 2.435 -2.116 1.00 63.84 75 ASP A C 1
ATOM 582 O O . ASP A 1 75 ? 10.787 2.875 -1.027 1.00 63.84 75 ASP A O 1
ATOM 586 N N . TYR A 1 76 ? 12.410 2.598 -2.544 1.00 62.59 76 TYR A N 1
ATOM 587 C CA . TYR A 1 76 ? 13.425 3.390 -1.827 1.00 62.59 76 TYR A CA 1
ATOM 588 C C . TYR A 1 76 ? 13.644 4.775 -2.442 1.00 62.59 76 TYR A C 1
ATOM 590 O O . TYR A 1 76 ? 14.425 5.548 -1.891 1.00 62.59 76 TYR A O 1
ATOM 598 N N . LEU A 1 77 ? 13.008 5.074 -3.577 1.00 62.50 77 LEU A N 1
ATOM 599 C CA . LEU A 1 77 ? 13.108 6.371 -4.235 1.00 62.50 77 LEU A CA 1
ATOM 600 C C . LEU A 1 77 ? 11.942 7.260 -3.792 1.00 62.50 77 LEU A C 1
ATOM 602 O O . LEU A 1 77 ? 10.776 6.906 -3.984 1.00 62.50 77 LEU A O 1
ATOM 606 N N . ASP A 1 78 ? 12.262 8.413 -3.204 1.00 52.94 78 ASP A N 1
ATOM 607 C CA . ASP A 1 78 ? 11.264 9.402 -2.794 1.00 52.94 78 ASP A CA 1
ATOM 608 C C . ASP A 1 78 ? 10.438 9.853 -4.012 1.00 52.94 78 ASP A C 1
ATOM 610 O O . ASP A 1 78 ? 10.986 10.285 -5.027 1.00 52.94 78 ASP A O 1
ATOM 614 N N . GLY A 1 79 ? 9.110 9.737 -3.911 1.00 46.44 79 GLY A N 1
ATOM 615 C CA . GLY A 1 79 ? 8.166 10.182 -4.942 1.00 46.44 79 GLY A CA 1
ATOM 616 C C . GLY A 1 79 ? 7.859 9.183 -6.066 1.00 46.44 79 GLY A C 1
ATOM 617 O O . GLY A 1 79 ? 7.113 9.545 -6.968 1.00 46.44 79 GLY A O 1
ATOM 618 N N . ILE A 1 80 ? 8.395 7.953 -6.030 1.00 44.59 80 ILE A N 1
ATOM 619 C CA . ILE A 1 80 ? 8.203 6.939 -7.097 1.00 44.59 80 ILE A CA 1
ATOM 620 C C . ILE A 1 80 ? 7.348 5.733 -6.634 1.00 44.59 80 ILE A C 1
ATOM 622 O O . ILE A 1 80 ? 7.176 4.762 -7.366 1.00 44.59 80 ILE A O 1
ATOM 626 N N . GLY A 1 81 ? 6.744 5.774 -5.444 1.00 51.78 81 GLY A N 1
ATOM 627 C CA . GLY A 1 81 ? 5.825 4.730 -4.972 1.00 51.78 81 GLY A CA 1
ATOM 628 C C . GLY A 1 81 ? 4.513 5.307 -4.465 1.00 51.78 81 GLY A C 1
ATOM 629 O O . GLY A 1 81 ? 4.529 6.275 -3.704 1.00 51.78 81 GLY A O 1
ATOM 630 N N . ASP A 1 82 ? 3.399 4.693 -4.860 1.00 64.69 82 ASP A N 1
ATOM 631 C CA . ASP A 1 82 ? 2.075 5.099 -4.400 1.00 64.69 82 ASP A CA 1
ATOM 632 C C . ASP A 1 82 ? 1.949 4.820 -2.900 1.00 64.69 82 ASP A C 1
ATOM 634 O O . ASP A 1 82 ? 2.000 3.678 -2.423 1.00 64.69 82 ASP A O 1
ATOM 638 N N . SER A 1 83 ? 1.855 5.898 -2.123 1.00 83.69 83 SER A N 1
ATOM 639 C CA . SER A 1 83 ? 1.547 5.823 -0.703 1.00 83.69 83 SER A CA 1
ATOM 640 C C . SER A 1 83 ? 0.035 5.785 -0.499 1.00 83.69 83 SER A C 1
ATOM 642 O O . SER A 1 83 ? -0.764 6.248 -1.310 1.00 83.69 83 SER A O 1
ATOM 644 N N . THR A 1 84 ? -0.373 5.179 0.606 1.00 90.69 84 THR A N 1
ATOM 645 C CA . THR A 1 84 ? -1.774 4.925 0.936 1.00 90.69 84 THR A CA 1
ATOM 646 C C . THR A 1 84 ? -2.088 5.541 2.284 1.00 90.69 84 THR A C 1
ATOM 648 O O . THR A 1 84 ? -1.298 5.440 3.218 1.00 90.69 84 THR A O 1
ATOM 651 N N . ASP A 1 85 ? -3.246 6.169 2.414 1.00 95.69 85 ASP A N 1
ATOM 652 C CA . ASP A 1 85 ? -3.687 6.767 3.665 1.00 95.69 85 ASP A CA 1
ATOM 653 C C . ASP A 1 85 ? -4.593 5.778 4.394 1.00 95.69 85 ASP A C 1
ATOM 655 O O . ASP A 1 85 ? -5.707 5.509 3.950 1.00 95.69 85 ASP A O 1
ATOM 659 N N . LEU A 1 86 ? -4.117 5.216 5.503 1.00 97.56 86 LEU A N 1
ATOM 660 C CA . LEU A 1 86 ? -4.782 4.127 6.216 1.00 97.56 86 LEU A CA 1
ATOM 661 C C . LEU A 1 86 ? -5.078 4.476 7.674 1.00 97.56 86 LEU A C 1
ATOM 663 O O . LEU A 1 86 ? -4.340 5.208 8.328 1.00 97.56 86 LEU A O 1
ATOM 667 N N . VAL A 1 87 ? -6.141 3.888 8.212 1.00 98.38 87 VAL A N 1
ATOM 668 C CA . VAL A 1 87 ? -6.619 4.132 9.577 1.00 98.38 87 VAL A CA 1
ATOM 669 C C . VAL A 1 87 ? -6.147 3.014 10.508 1.00 98.38 87 VAL A C 1
ATOM 671 O O . VAL A 1 87 ? -6.426 1.845 10.231 1.00 98.38 87 VAL A O 1
ATOM 674 N N . PRO A 1 88 ? -5.463 3.312 11.627 1.00 97.88 88 PRO A N 1
ATOM 675 C CA . PRO A 1 88 ? -5.202 2.326 12.665 1.00 97.88 88 PRO A CA 1
ATOM 676 C C . PRO A 1 88 ? -6.500 1.977 13.405 1.00 97.88 88 PRO A C 1
ATOM 678 O O . PRO A 1 88 ? -7.082 2.811 14.088 1.00 97.88 88 PRO A O 1
ATOM 681 N N . VAL A 1 89 ? -6.931 0.719 13.292 1.00 98.00 89 VAL A N 1
ATOM 682 C CA . VAL A 1 89 ? -8.178 0.206 13.900 1.00 98.00 89 VAL A CA 1
ATOM 683 C C . VAL A 1 89 ? -7.928 -0.768 15.055 1.00 98.00 89 VAL A C 1
ATOM 685 O O . VAL A 1 89 ? -8.842 -1.126 15.795 1.00 98.00 89 VAL A O 1
ATOM 688 N N . GLY A 1 90 ? -6.679 -1.195 15.248 1.00 97.75 90 GLY A N 1
ATOM 689 C CA . GLY A 1 90 ? -6.275 -2.020 16.382 1.00 97.75 90 GLY A CA 1
ATOM 690 C C . GLY A 1 90 ? -4.763 -2.190 16.483 1.00 97.75 90 GLY A C 1
ATOM 691 O O . GLY A 1 90 ? -4.010 -1.732 15.622 1.00 97.75 90 GLY A O 1
ATOM 692 N N . ALA A 1 91 ? -4.299 -2.873 17.527 1.00 97.69 91 ALA A N 1
ATOM 693 C CA . ALA A 1 91 ? -2.880 -3.124 17.757 1.00 97.69 91 ALA A CA 1
ATOM 694 C C . ALA A 1 91 ? -2.582 -4.478 18.406 1.00 97.69 91 ALA A C 1
ATOM 696 O O . ALA A 1 91 ? -3.448 -5.163 18.942 1.00 97.69 91 ALA A O 1
ATOM 697 N N . PHE A 1 92 ? -1.306 -4.852 18.347 1.00 97.38 92 PHE A N 1
ATOM 698 C CA . PHE A 1 92 ? -0.741 -6.047 18.958 1.00 97.38 92 PHE A CA 1
ATOM 699 C C . PHE A 1 92 ? 0.340 -5.627 19.947 1.00 97.38 92 PHE A C 1
ATOM 701 O O . PHE A 1 92 ? 1.227 -4.844 19.588 1.00 97.38 92 PHE A O 1
ATOM 708 N N . TYR A 1 93 ? 0.319 -6.161 21.164 1.00 96.81 93 TYR A N 1
ATOM 709 C CA . TYR A 1 93 ? 1.342 -5.856 22.158 1.00 96.81 93 TYR A CA 1
ATOM 710 C C . TYR A 1 93 ? 2.719 -6.324 21.691 1.00 96.81 93 TYR A C 1
ATOM 712 O O . TYR A 1 93 ? 2.901 -7.410 21.125 1.00 96.81 93 TYR A O 1
ATOM 720 N N . GLY A 1 94 ? 3.713 -5.466 21.908 1.00 93.56 94 GLY A N 1
ATOM 721 C CA . GLY A 1 94 ? 5.089 -5.770 21.574 1.00 93.56 94 GLY A CA 1
ATOM 722 C C . GLY A 1 94 ? 5.650 -6.875 22.461 1.00 93.56 94 GLY A C 1
ATOM 723 O O . GLY A 1 94 ? 5.239 -7.081 23.601 1.00 93.56 94 GLY A O 1
ATOM 724 N N . ARG A 1 95 ? 6.613 -7.612 21.910 1.00 91.75 95 ARG A N 1
ATOM 725 C CA . ARG A 1 95 ? 7.328 -8.688 22.603 1.00 91.75 95 ARG A CA 1
ATOM 726 C C . ARG A 1 95 ? 8.821 -8.367 22.642 1.00 91.75 95 ARG A C 1
ATOM 728 O O . ARG A 1 95 ? 9.332 -7.655 21.774 1.00 91.75 95 ARG A O 1
ATOM 735 N N . GLY A 1 96 ? 9.538 -8.905 23.628 1.00 91.62 96 GLY A N 1
ATOM 736 C CA . GLY A 1 96 ? 10.984 -8.706 23.765 1.00 91.62 96 GLY A CA 1
ATOM 737 C C . GLY A 1 96 ? 11.333 -7.238 24.023 1.00 91.62 96 GLY A C 1
ATOM 738 O O . GLY A 1 96 ? 10.852 -6.656 24.991 1.00 91.62 96 GLY A O 1
ATOM 739 N N . LYS A 1 97 ? 12.133 -6.621 23.141 1.00 87.00 97 LYS A N 1
ATOM 740 C CA . LYS A 1 97 ? 12.554 -5.211 23.274 1.00 87.00 97 LYS A CA 1
ATOM 741 C C . LYS A 1 97 ? 11.399 -4.201 23.225 1.00 87.00 97 LYS A C 1
ATOM 743 O O . LYS A 1 97 ? 11.557 -3.101 23.726 1.00 87.00 97 LYS A O 1
ATOM 748 N N . ARG A 1 98 ? 10.248 -4.576 22.651 1.00 89.50 98 ARG A N 1
ATOM 749 C CA . ARG A 1 98 ? 9.051 -3.719 22.530 1.00 89.50 98 ARG A CA 1
ATOM 750 C C . ARG A 1 98 ? 7.985 -4.007 23.596 1.00 89.50 98 ARG A C 1
ATOM 752 O O . ARG A 1 98 ? 6.818 -3.686 23.404 1.00 89.50 98 ARG A O 1
ATOM 759 N N . THR A 1 99 ? 8.351 -4.679 24.685 1.00 92.06 99 THR A N 1
ATOM 760 C CA . THR A 1 99 ? 7.414 -4.958 25.785 1.00 92.06 99 THR A CA 1
ATOM 761 C C . THR A 1 99 ? 6.976 -3.646 26.445 1.00 92.06 99 THR A C 1
ATOM 763 O O . THR A 1 99 ? 7.804 -2.769 26.664 1.00 92.06 99 THR A O 1
ATOM 766 N N . GLY A 1 100 ? 5.686 -3.516 26.767 1.00 91.38 100 GLY A N 1
ATOM 767 C CA . GLY A 1 100 ? 5.114 -2.313 27.391 1.00 91.38 100 GLY A CA 1
ATOM 768 C C . GLY A 1 100 ? 4.527 -1.292 26.410 1.00 91.38 100 GLY A C 1
ATOM 769 O O . GLY A 1 100 ? 3.885 -0.347 26.851 1.00 91.38 100 GLY A O 1
ATOM 770 N N . VAL A 1 101 ? 4.685 -1.505 25.100 1.00 95.69 101 VAL A N 1
ATOM 771 C CA . VAL A 1 101 ? 4.046 -0.710 24.038 1.00 95.69 101 VAL A CA 1
ATOM 772 C C . VAL A 1 101 ? 3.355 -1.622 23.019 1.00 95.69 101 VAL A C 1
ATOM 774 O O . VAL A 1 101 ? 3.455 -2.853 23.084 1.00 95.69 101 VAL A O 1
ATOM 777 N N . TYR A 1 102 ? 2.658 -1.037 22.047 1.00 96.56 102 TYR A N 1
ATOM 778 C CA . TYR A 1 102 ? 2.162 -1.771 20.886 1.00 96.56 102 TYR A CA 1
ATOM 779 C C . TYR A 1 102 ? 3.317 -2.037 19.916 1.00 96.56 102 TYR A C 1
ATOM 781 O O . TYR A 1 102 ? 4.030 -1.126 19.518 1.00 96.56 102 TYR A O 1
ATOM 789 N N . GLY A 1 103 ? 3.545 -3.298 19.552 1.00 93.88 103 GLY A N 1
ATOM 790 C CA . GLY A 1 103 ? 4.635 -3.690 18.655 1.00 93.88 103 GLY A CA 1
ATOM 791 C C . GLY A 1 103 ? 4.249 -3.688 17.179 1.00 93.88 103 GLY A C 1
ATOM 792 O O . GLY A 1 103 ? 5.139 -3.723 16.326 1.00 93.88 103 GLY A O 1
ATOM 793 N N . ALA A 1 104 ? 2.947 -3.696 16.893 1.00 95.94 104 ALA A N 1
ATOM 794 C CA . ALA A 1 104 ? 2.387 -3.618 15.555 1.00 95.94 104 ALA A CA 1
ATOM 795 C C . ALA A 1 104 ? 0.941 -3.104 15.586 1.00 95.94 104 ALA A C 1
ATOM 797 O O . ALA A 1 104 ? 0.251 -3.263 16.591 1.00 95.94 104 ALA A O 1
ATOM 798 N N . TYR A 1 105 ? 0.476 -2.586 14.454 1.00 97.75 105 TYR A N 1
ATOM 799 C CA . TYR A 1 105 ? -0.842 -1.980 14.271 1.00 97.75 105 TYR A CA 1
ATOM 800 C C . TYR A 1 105 ? -1.597 -2.670 13.134 1.00 97.75 105 TYR A C 1
ATOM 802 O O . TYR A 1 105 ? -0.993 -3.076 12.140 1.00 97.75 105 TYR A O 1
ATOM 810 N N . LEU A 1 106 ? -2.906 -2.842 13.297 1.00 97.81 106 LEU A N 1
ATOM 811 C CA . LEU A 1 106 ? -3.826 -3.274 12.250 1.00 97.81 106 LEU A CA 1
ATOM 812 C C . LEU A 1 106 ? -4.384 -2.029 11.565 1.00 97.81 106 LEU A C 1
ATOM 814 O O . LEU A 1 106 ? -4.968 -1.178 12.235 1.00 97.81 106 LEU A O 1
ATOM 818 N N . LEU A 1 107 ? -4.185 -1.934 10.254 1.00 97.81 107 LEU A N 1
ATOM 819 C CA . LEU A 1 107 ? -4.587 -0.783 9.455 1.00 97.81 107 LEU A CA 1
ATOM 820 C C . LEU A 1 107 ? -5.734 -1.145 8.508 1.00 97.81 107 LEU A C 1
ATOM 822 O O . LEU A 1 107 ? -5.792 -2.274 8.003 1.00 97.81 107 LEU A O 1
ATOM 826 N N . ALA A 1 108 ? -6.607 -0.177 8.250 1.00 98.00 108 ALA A N 1
ATOM 827 C CA . ALA A 1 108 ? -7.772 -0.310 7.389 1.00 98.00 108 ALA A CA 1
ATOM 828 C C . ALA A 1 108 ? -7.870 0.824 6.358 1.00 98.00 108 ALA A C 1
ATOM 830 O O . ALA A 1 108 ? -7.494 1.961 6.636 1.00 98.00 108 ALA A O 1
ATOM 831 N N . CYS A 1 109 ? -8.395 0.499 5.180 1.00 96.19 109 CYS A N 1
ATOM 832 C CA . CYS A 1 109 ? -8.918 1.465 4.214 1.00 96.19 109 CYS A CA 1
ATOM 833 C C . CYS A 1 109 ? -10.390 1.774 4.532 1.00 96.19 109 CYS A C 1
ATOM 835 O O . CYS A 1 109 ? -11.042 0.992 5.230 1.00 96.19 109 CYS A O 1
ATOM 837 N N . TYR A 1 110 ? -10.921 2.883 4.017 1.00 97.12 110 TYR A N 1
ATOM 838 C CA . TYR A 1 110 ? -12.327 3.253 4.207 1.00 97.12 110 TYR A CA 1
ATOM 839 C C . TYR A 1 110 ? -13.105 3.110 2.901 1.00 97.12 110 TYR A C 1
ATOM 841 O O . TYR A 1 110 ? -12.719 3.670 1.878 1.00 97.12 110 TYR A O 1
ATOM 849 N N . ASP A 1 111 ? -14.183 2.337 2.925 1.00 92.81 111 ASP A N 1
ATOM 850 C CA . ASP A 1 111 ? -15.079 2.182 1.785 1.00 92.81 111 ASP A CA 1
ATOM 851 C C . ASP A 1 111 ? -16.291 3.116 1.945 1.00 92.81 111 ASP A C 1
ATOM 853 O O . ASP A 1 111 ? -17.132 2.859 2.809 1.00 92.81 111 ASP A O 1
ATOM 857 N N . PRO A 1 112 ? -16.402 4.192 1.143 1.00 88.94 112 PRO A N 1
ATOM 858 C CA . PRO A 1 112 ? -17.502 5.144 1.253 1.00 88.94 112 PRO A CA 1
ATOM 859 C C . PRO A 1 112 ? -18.846 4.583 0.767 1.00 88.94 112 PRO A C 1
ATOM 861 O O . PRO A 1 112 ? -19.875 5.144 1.124 1.00 88.94 112 PRO A O 1
ATOM 864 N N . GLU A 1 113 ? -18.878 3.506 -0.031 1.00 88.06 113 GLU A N 1
ATOM 865 C CA . GLU A 1 113 ? -20.145 2.918 -0.497 1.00 88.06 113 GLU A CA 1
ATOM 866 C C . GLU A 1 113 ? -20.805 2.067 0.591 1.00 88.06 113 GLU A C 1
ATOM 868 O O . GLU A 1 113 ? -22.027 2.072 0.742 1.00 88.06 113 GLU A O 1
ATOM 873 N N . THR A 1 114 ? -19.989 1.328 1.347 1.00 90.88 114 THR A N 1
ATOM 874 C CA . THR A 1 114 ? -20.459 0.475 2.449 1.00 90.88 114 THR A CA 1
ATOM 875 C C . THR A 1 114 ? -20.368 1.152 3.815 1.00 90.88 114 THR A C 1
ATOM 877 O O . THR A 1 114 ? -20.915 0.628 4.781 1.00 90.88 114 THR A O 1
ATOM 880 N N . GLU A 1 115 ? -19.698 2.304 3.892 1.00 94.81 115 GLU A N 1
ATOM 881 C CA . GLU A 1 115 ? -19.335 3.019 5.122 1.00 94.81 115 GLU A CA 1
ATOM 882 C C . GLU A 1 115 ? -18.513 2.158 6.100 1.00 94.81 115 GLU A C 1
ATOM 884 O O . GLU A 1 115 ? -18.577 2.336 7.316 1.00 94.81 115 GLU A O 1
ATOM 889 N N . MET A 1 116 ? -17.717 1.219 5.573 1.00 96.81 116 MET A N 1
ATOM 890 C CA . MET A 1 116 ? -16.960 0.246 6.366 1.00 96.81 116 MET A CA 1
ATOM 891 C C . MET A 1 116 ? -15.451 0.507 6.328 1.00 96.81 116 MET A C 1
ATOM 893 O O . MET A 1 116 ? -14.859 0.767 5.279 1.00 96.81 116 MET A O 1
ATOM 897 N N . TYR A 1 117 ? -14.789 0.295 7.463 1.00 98.12 117 TYR A N 1
ATOM 898 C CA . TYR A 1 117 ? -13.337 0.175 7.553 1.00 98.12 117 TYR A CA 1
ATOM 899 C C . TYR A 1 117 ? -12.908 -1.255 7.230 1.00 98.12 117 TYR A C 1
ATOM 901 O O . TYR A 1 117 ? -13.162 -2.190 7.994 1.00 98.12 117 TYR A O 1
ATOM 909 N N . GLN A 1 118 ? -12.231 -1.439 6.101 1.00 97.19 118 GLN A N 1
ATOM 910 C CA . GLN A 1 118 ? -11.783 -2.745 5.632 1.00 97.19 118 GLN A CA 1
ATOM 911 C C . GLN A 1 118 ? -10.308 -2.954 5.975 1.00 97.19 118 GLN A C 1
ATOM 913 O O . GLN A 1 118 ? -9.430 -2.224 5.519 1.00 97.19 118 GLN A O 1
ATOM 918 N N . CYS A 1 119 ? -10.017 -3.960 6.799 1.00 97.12 119 CYS A N 1
ATOM 919 C CA . CYS A 1 119 ? -8.653 -4.270 7.218 1.00 97.12 119 CYS A CA 1
ATOM 920 C C . CYS A 1 119 ? -7.801 -4.669 6.007 1.00 97.12 119 CYS A C 1
ATOM 922 O O . CYS A 1 119 ? -8.198 -5.562 5.257 1.00 97.12 119 CYS A O 1
ATOM 924 N N . ILE A 1 120 ? -6.611 -4.076 5.866 1.00 95.31 120 ILE A N 1
ATOM 925 C CA . ILE A 1 120 ? -5.733 -4.291 4.704 1.00 95.31 120 ILE A CA 1
ATOM 926 C C . ILE A 1 120 ? -4.336 -4.790 5.068 1.00 95.31 120 ILE A C 1
ATOM 928 O O . ILE A 1 120 ? -3.758 -5.609 4.353 1.00 95.31 120 ILE A O 1
ATOM 932 N N . THR A 1 121 ? -3.741 -4.327 6.167 1.00 95.00 121 THR A N 1
ATOM 933 C CA . THR A 1 121 ? -2.371 -4.736 6.497 1.00 95.00 121 THR A CA 1
ATOM 934 C C . THR A 1 121 ? -2.056 -4.651 7.983 1.00 95.00 121 THR A C 1
ATOM 936 O O . THR A 1 121 ? -2.745 -3.993 8.761 1.00 95.00 121 THR A O 1
ATOM 939 N N . LYS A 1 122 ? -0.993 -5.353 8.383 1.00 95.75 122 LYS A N 1
ATOM 940 C CA . LYS A 1 122 ? -0.394 -5.268 9.713 1.00 95.75 122 LYS A CA 1
ATOM 941 C C . LYS A 1 122 ? 0.956 -4.572 9.602 1.00 95.75 122 LYS A C 1
ATOM 943 O O . LYS A 1 122 ? 1.892 -5.114 9.018 1.00 95.75 122 LYS A O 1
ATOM 948 N N . LEU A 1 123 ? 1.076 -3.418 10.241 1.00 95.44 123 LEU A N 1
ATOM 949 C CA . LEU A 1 123 ? 2.300 -2.633 10.281 1.00 95.44 123 LEU A CA 1
ATOM 950 C C . LEU A 1 123 ? 3.081 -2.936 11.564 1.00 95.44 123 LEU A C 1
ATOM 952 O O . LEU A 1 123 ? 2.651 -2.569 12.651 1.00 95.44 123 LEU A O 1
ATOM 956 N N . GLY A 1 124 ? 4.230 -3.605 11.452 1.00 88.38 124 GLY A N 1
ATOM 957 C CA . GLY A 1 124 ? 5.129 -3.870 12.590 1.00 88.38 124 GLY A CA 1
ATOM 958 C C . GLY A 1 124 ? 6.585 -3.452 12.367 1.00 88.38 124 GLY A C 1
ATOM 959 O O . GLY A 1 124 ? 7.383 -3.439 13.304 1.00 88.38 124 GLY A O 1
ATOM 960 N N . THR A 1 125 ? 6.955 -3.110 11.137 1.00 77.50 125 THR A N 1
ATOM 961 C CA . THR A 1 125 ? 8.318 -2.740 10.733 1.00 77.50 125 THR A CA 1
ATOM 962 C C . THR A 1 125 ? 8.351 -1.288 10.265 1.00 77.50 125 THR A C 1
ATOM 964 O O . THR A 1 125 ? 7.347 -0.788 9.774 1.00 77.50 125 THR A O 1
ATOM 967 N N . GLY A 1 126 ? 9.492 -0.608 10.416 1.00 73.12 126 GLY A N 1
ATOM 968 C CA . GLY A 1 126 ? 9.640 0.799 10.005 1.00 73.12 126 GLY A CA 1
ATOM 969 C C . GLY A 1 126 ? 9.210 1.836 11.049 1.00 73.12 126 GLY A C 1
ATOM 970 O O . GLY A 1 126 ? 9.273 3.022 10.772 1.00 73.12 126 GLY A O 1
ATOM 971 N N . LEU A 1 127 ? 8.818 1.406 12.252 1.00 85.25 127 LEU A N 1
ATOM 972 C CA . LEU A 1 127 ? 8.521 2.290 13.384 1.00 85.25 127 LEU A CA 1
ATOM 973 C C . LEU A 1 127 ? 9.727 2.332 14.332 1.00 85.25 127 LEU A C 1
ATOM 975 O O . LEU A 1 127 ? 10.158 1.274 14.811 1.00 85.25 127 LEU A O 1
ATOM 979 N N . SER A 1 128 ? 10.273 3.529 14.574 1.00 86.25 128 SER A N 1
ATOM 980 C CA . SER A 1 128 ? 11.313 3.749 15.586 1.00 86.25 128 SER A CA 1
ATOM 981 C C . SER A 1 128 ? 10.738 3.576 16.995 1.00 86.25 128 SER A C 1
ATOM 983 O O . SER A 1 128 ? 9.528 3.692 17.198 1.00 86.25 128 SER A O 1
ATOM 985 N N . ASP A 1 129 ? 11.592 3.304 17.982 1.00 87.81 129 ASP A N 1
ATOM 986 C CA . ASP A 1 129 ? 11.139 3.110 19.366 1.00 87.81 129 ASP A CA 1
ATOM 987 C C . ASP A 1 129 ? 10.470 4.380 19.935 1.00 87.81 129 ASP A C 1
ATOM 989 O O . ASP A 1 129 ? 9.495 4.288 20.681 1.00 87.81 129 ASP A O 1
ATOM 993 N N . GLU A 1 130 ? 10.923 5.562 19.508 1.00 89.44 130 GLU A N 1
ATOM 994 C CA . GLU A 1 130 ? 10.309 6.858 19.829 1.00 89.44 130 GLU A CA 1
ATOM 995 C C . GLU A 1 130 ? 8.886 6.971 19.263 1.00 89.44 130 GLU A C 1
ATOM 997 O O . GLU A 1 130 ? 7.952 7.315 19.990 1.00 89.44 130 GLU A O 1
ATOM 1002 N N . VAL A 1 131 ? 8.700 6.616 17.985 1.00 88.94 131 VAL A N 1
ATOM 1003 C CA . VAL A 1 131 ? 7.388 6.634 17.319 1.00 88.94 131 VAL A CA 1
ATOM 1004 C C . VAL A 1 131 ? 6.429 5.634 17.970 1.00 88.94 131 VAL A C 1
ATOM 1006 O O . VAL A 1 131 ? 5.262 5.953 18.185 1.00 88.94 131 VAL A O 1
ATOM 1009 N N . LEU A 1 132 ? 6.910 4.448 18.356 1.00 92.12 132 LEU A N 1
ATOM 1010 C CA . LEU A 1 132 ? 6.097 3.462 19.076 1.00 92.12 132 LEU A CA 1
ATOM 1011 C C . LEU A 1 132 ? 5.618 3.986 20.434 1.00 92.12 132 LEU A C 1
ATOM 1013 O O . LEU A 1 132 ? 4.455 3.792 20.789 1.00 92.12 132 LEU A O 1
ATOM 1017 N N . GLY A 1 133 ? 6.491 4.661 21.186 1.00 92.69 133 GLY A N 1
ATOM 1018 C CA . GLY A 1 133 ? 6.123 5.293 22.453 1.00 92.69 133 GLY A CA 1
ATOM 1019 C C . GLY A 1 133 ? 5.093 6.412 22.272 1.00 92.69 133 GLY A C 1
ATOM 1020 O O . GLY A 1 133 ? 4.135 6.504 23.044 1.00 92.69 133 GLY A O 1
ATOM 1021 N N . LEU A 1 134 ? 5.253 7.230 21.229 1.00 92.69 134 LEU A N 1
ATOM 1022 C CA . LEU A 1 134 ? 4.316 8.297 20.881 1.00 92.69 134 LEU A CA 1
ATOM 1023 C C . LEU A 1 134 ? 2.935 7.734 20.521 1.00 92.69 134 LEU A C 1
ATOM 1025 O O . LEU A 1 134 ? 1.940 8.126 21.131 1.00 92.69 134 LEU A O 1
ATOM 1029 N N . PHE A 1 135 ? 2.866 6.761 19.612 1.00 94.94 135 PHE A N 1
ATOM 1030 C CA . PHE A 1 135 ? 1.598 6.150 19.208 1.00 94.94 135 PHE A CA 1
ATOM 1031 C C . PHE A 1 135 ? 0.928 5.365 20.324 1.00 94.94 135 PHE A C 1
ATOM 1033 O O . PHE A 1 135 ? -0.294 5.394 20.433 1.00 94.94 135 PHE A O 1
ATOM 1040 N N . PHE A 1 136 ? 1.695 4.691 21.182 1.00 95.81 136 PHE A N 1
ATOM 1041 C CA . PHE A 1 136 ? 1.129 4.067 22.373 1.00 95.81 136 PHE A CA 1
ATOM 1042 C C . PHE A 1 136 ? 0.429 5.105 23.258 1.00 95.81 136 PHE A C 1
ATOM 1044 O O . PHE A 1 136 ? -0.715 4.899 23.652 1.00 95.81 136 PHE A O 1
ATOM 1051 N N . ASN A 1 137 ? 1.073 6.244 23.526 1.00 94.94 137 ASN A N 1
ATOM 1052 C CA . ASN A 1 137 ? 0.479 7.294 24.351 1.00 94.94 137 ASN A CA 1
ATOM 1053 C C . ASN A 1 137 ? -0.739 7.959 23.712 1.00 94.94 137 ASN A C 1
ATOM 1055 O O . ASN A 1 137 ? -1.661 8.302 24.441 1.00 94.94 137 ASN A O 1
ATOM 1059 N N . GLN A 1 138 ? -0.754 8.124 22.390 1.00 93.44 138 GLN A N 1
ATOM 1060 C CA . GLN A 1 138 ? -1.890 8.715 21.682 1.00 93.44 138 GLN A CA 1
ATOM 1061 C C . GLN A 1 138 ? -3.089 7.766 21.578 1.00 93.44 138 GLN A C 1
ATOM 1063 O O . GLN A 1 138 ? -4.224 8.216 21.674 1.00 93.44 138 GLN A O 1
ATOM 1068 N N . LEU A 1 139 ? -2.854 6.468 21.362 1.00 95.75 139 LEU A N 1
ATOM 1069 C CA . LEU A 1 139 ? -3.921 5.511 21.049 1.00 95.75 139 LEU A CA 1
ATOM 1070 C C . LEU A 1 139 ? -4.424 4.721 22.260 1.00 95.75 139 LEU A C 1
ATOM 1072 O O . LEU A 1 139 ? -5.524 4.179 22.195 1.00 95.75 139 LEU A O 1
ATOM 1076 N N . LYS A 1 140 ? -3.672 4.657 23.371 1.00 94.38 140 LYS A N 1
ATOM 1077 C CA . LYS A 1 140 ? -4.111 3.936 24.584 1.00 94.38 140 LYS A CA 1
ATOM 1078 C C . LYS A 1 140 ? -5.455 4.450 25.120 1.00 94.38 140 LYS A C 1
ATOM 1080 O O . LYS A 1 140 ? -6.267 3.649 25.574 1.00 94.38 140 LYS A O 1
ATOM 1085 N N . ASP A 1 141 ? -5.703 5.755 25.001 1.00 93.62 141 ASP A N 1
ATOM 1086 C CA . ASP A 1 141 ? -6.931 6.410 25.470 1.00 93.62 141 ASP A CA 1
ATOM 1087 C C . ASP A 1 141 ? -8.077 6.309 24.441 1.00 93.62 141 ASP A C 1
ATOM 1089 O O . ASP A 1 141 ? -9.221 6.629 24.749 1.00 93.62 141 ASP A O 1
ATOM 1093 N N . CYS A 1 142 ? -7.789 5.821 23.229 1.00 95.19 142 CYS A N 1
ATOM 1094 C CA . CYS A 1 142 ? -8.769 5.537 22.176 1.00 95.19 142 CYS A CA 1
ATOM 1095 C C . CYS A 1 142 ? -9.144 4.048 22.110 1.00 95.19 142 CYS A C 1
ATOM 1097 O O . CYS A 1 142 ? -9.720 3.606 21.116 1.00 95.19 142 CYS A O 1
ATOM 1099 N N . THR A 1 143 ? -8.762 3.252 23.112 1.00 96.94 143 THR A N 1
ATOM 1100 C CA . THR A 1 143 ? -9.032 1.812 23.126 1.00 96.94 143 THR A CA 1
ATOM 1101 C C . THR A 1 143 ? -10.509 1.508 23.353 1.00 96.94 143 THR A C 1
ATOM 1103 O O . THR A 1 143 ? -11.191 2.183 24.120 1.00 96.94 143 THR A O 1
ATOM 1106 N N . ILE A 1 144 ? -10.995 0.463 22.683 1.00 96.81 144 ILE A N 1
ATOM 1107 C CA . ILE A 1 144 ? -12.365 -0.040 22.816 1.00 96.81 144 ILE A CA 1
ATOM 1108 C C . ILE A 1 144 ? -12.363 -1.545 23.085 1.00 96.81 144 ILE A C 1
ATOM 1110 O O . ILE A 1 144 ? -11.519 -2.286 22.576 1.00 96.81 144 ILE A O 1
ATOM 1114 N N . ASP A 1 145 ? -13.337 -2.008 23.870 1.00 93.81 145 ASP A N 1
ATOM 1115 C CA . ASP A 1 145 ? -13.406 -3.404 24.331 1.00 93.81 145 ASP A CA 1
ATOM 1116 C C . ASP A 1 145 ? -13.711 -4.402 23.204 1.00 93.81 145 ASP A C 1
ATOM 1118 O O . ASP A 1 145 ? -13.341 -5.577 23.267 1.00 93.81 145 ASP A O 1
ATOM 1122 N N . ARG A 1 146 ? -14.419 -3.949 22.166 1.00 94.12 146 ARG A N 1
ATOM 1123 C CA . ARG A 1 146 ? -14.861 -4.768 21.034 1.00 94.12 146 ARG A CA 1
ATOM 1124 C C . ARG A 1 146 ? -14.760 -3.974 19.732 1.00 94.12 146 ARG A C 1
ATOM 1126 O O . ARG A 1 146 ? -14.912 -2.755 19.783 1.00 94.12 146 ARG A O 1
ATOM 1133 N N . PRO A 1 147 ? -14.543 -4.636 18.581 1.00 95.19 147 PRO A N 1
ATOM 1134 C CA . PRO A 1 147 ? -14.542 -3.945 17.298 1.00 95.19 147 PRO A CA 1
ATOM 1135 C C . PRO A 1 147 ? -15.894 -3.267 17.069 1.00 95.19 147 PRO A C 1
ATOM 1137 O O . PRO A 1 147 ? -16.938 -3.785 17.481 1.00 95.19 147 PRO A O 1
ATOM 1140 N N . ARG A 1 148 ? -15.869 -2.108 16.412 1.00 95.75 148 ARG A N 1
ATOM 1141 C CA . ARG A 1 148 ? -17.088 -1.425 15.985 1.00 95.75 148 ARG A CA 1
ATOM 1142 C C . ARG A 1 148 ? -17.790 -2.227 14.887 1.00 95.75 148 ARG A C 1
ATOM 1144 O O . ARG A 1 148 ? -17.172 -3.032 14.192 1.00 95.75 148 ARG A O 1
ATOM 1151 N N . ASN A 1 149 ? -19.090 -1.994 14.724 1.00 95.94 149 ASN A N 1
ATOM 1152 C CA . ASN A 1 149 ? -19.894 -2.689 13.713 1.00 95.94 149 ASN A CA 1
ATOM 1153 C C . ASN A 1 149 ? -19.507 -2.308 12.277 1.00 95.94 149 ASN A C 1
ATOM 1155 O O . ASN A 1 149 ? -19.772 -3.082 11.366 1.00 95.94 149 ASN A O 1
ATOM 1159 N N . ASP A 1 150 ? -18.889 -1.141 12.090 1.00 96.69 150 ASP A N 1
ATOM 1160 C CA . ASP A 1 150 ? -18.388 -0.651 10.808 1.00 96.69 150 ASP A CA 1
ATOM 1161 C C . ASP A 1 150 ? -16.972 -1.156 10.485 1.00 96.69 150 ASP A C 1
ATOM 1163 O O . ASP A 1 150 ? -16.358 -0.721 9.516 1.00 96.69 150 ASP A O 1
ATOM 1167 N N . TYR A 1 151 ? -16.418 -2.089 11.268 1.00 96.88 151 TYR A N 1
ATOM 1168 C CA . TYR A 1 151 ? -15.141 -2.732 10.955 1.00 96.88 151 TYR A CA 1
ATOM 1169 C C . TYR A 1 151 ? -15.391 -4.046 10.219 1.00 96.88 151 TYR A C 1
ATOM 1171 O O . TYR A 1 151 ? -15.877 -5.022 10.792 1.00 96.88 151 TYR A O 1
ATOM 1179 N N . ALA A 1 152 ? -15.004 -4.108 8.946 1.00 94.44 152 ALA A N 1
ATOM 1180 C CA . ALA A 1 152 ? -15.009 -5.350 8.188 1.00 94.44 152 ALA A CA 1
ATOM 1181 C C . ALA A 1 152 ? -13.802 -6.191 8.622 1.00 94.44 152 ALA A C 1
ATOM 1183 O O . ALA A 1 152 ? -12.666 -5.949 8.206 1.00 94.44 152 ALA A O 1
ATOM 1184 N N . ILE A 1 153 ? -14.045 -7.176 9.485 1.00 89.25 153 ILE A N 1
ATOM 1185 C CA . ILE A 1 153 ? -13.016 -8.018 10.107 1.00 89.25 153 ILE A CA 1
ATOM 1186 C C . ILE A 1 153 ? -13.147 -9.482 9.682 1.00 89.25 153 ILE A C 1
ATOM 1188 O O . ILE A 1 153 ? -14.208 -9.940 9.266 1.00 89.25 153 ILE A O 1
ATOM 1192 N N . ASN A 1 154 ? -12.049 -10.221 9.809 1.00 88.44 154 ASN A N 1
ATOM 1193 C CA . ASN A 1 154 ? -11.988 -11.664 9.603 1.00 88.44 154 ASN A CA 1
ATOM 1194 C C . ASN A 1 154 ? -11.341 -12.307 10.840 1.00 88.44 154 ASN A C 1
ATOM 1196 O O . ASN A 1 154 ? -10.364 -11.777 11.372 1.00 88.44 154 ASN A O 1
ATOM 1200 N N . ASP A 1 155 ? -11.836 -13.469 11.267 1.00 89.06 155 ASP A N 1
ATOM 1201 C CA . ASP A 1 155 ? -11.332 -14.227 12.421 1.00 89.06 155 ASP A CA 1
ATOM 1202 C C . ASP A 1 155 ? -9.857 -14.650 12.296 1.00 89.06 155 ASP A C 1
ATOM 1204 O O . ASP A 1 155 ? -9.205 -14.986 13.287 1.00 89.06 155 ASP A O 1
ATOM 1208 N N . LEU A 1 156 ? -9.294 -14.607 11.085 1.00 91.31 156 LEU A N 1
ATOM 1209 C CA . LEU A 1 156 ? -7.883 -14.901 10.827 1.00 91.31 156 LEU A CA 1
ATOM 1210 C C . LEU A 1 156 ? -6.913 -13.831 11.351 1.00 91.31 156 LEU A C 1
ATOM 1212 O O . LEU A 1 156 ? -5.708 -14.098 11.433 1.00 91.31 156 LEU A O 1
ATOM 1216 N N . ILE A 1 157 ? -7.393 -12.630 11.691 1.00 90.88 157 ILE A N 1
ATOM 1217 C CA . ILE A 1 157 ? -6.574 -11.582 12.301 1.00 90.88 157 ILE A CA 1
ATOM 1218 C C . ILE A 1 157 ? -7.311 -10.904 13.453 1.00 90.88 157 ILE A C 1
ATOM 1220 O O . ILE A 1 157 ? -8.221 -10.104 13.274 1.00 90.88 157 ILE A O 1
ATOM 1224 N N . LYS A 1 158 ? -6.858 -11.202 14.670 1.00 93.38 158 LYS A N 1
ATOM 1225 C CA . LYS A 1 158 ? -7.406 -10.627 15.894 1.00 93.38 158 LYS A CA 1
ATOM 1226 C C . LYS A 1 158 ? -6.334 -9.793 16.600 1.00 93.38 158 LYS A C 1
ATOM 1228 O O . LYS A 1 158 ? -5.366 -10.383 17.084 1.00 93.38 158 LYS A O 1
ATOM 1233 N N . PRO A 1 159 ? -6.444 -8.454 16.608 1.00 96.19 159 PRO A N 1
ATOM 1234 C CA . PRO A 1 159 ? -5.578 -7.612 17.419 1.00 96.19 159 PRO A CA 1
ATOM 1235 C C . PRO A 1 159 ? -5.837 -7.848 18.914 1.00 96.19 159 PRO A C 1
ATOM 1237 O O . PRO A 1 159 ? -6.899 -8.336 19.306 1.00 96.19 159 PRO A O 1
ATOM 1240 N N . ASP A 1 160 ? -4.847 -7.509 19.740 1.00 97.00 160 ASP A N 1
ATOM 1241 C CA . ASP A 1 160 ? -4.949 -7.604 21.201 1.00 97.00 160 ASP A CA 1
ATOM 1242 C C . ASP A 1 160 ? -5.832 -6.480 21.771 1.00 97.00 160 ASP A C 1
ATOM 1244 O O . ASP A 1 160 ? -6.475 -6.652 22.802 1.00 97.00 160 ASP A O 1
ATOM 1248 N N . VAL A 1 161 ? -5.870 -5.340 21.077 1.00 97.25 161 VAL A N 1
ATOM 1249 C CA . VAL A 1 161 ? -6.680 -4.157 21.395 1.00 97.25 161 VAL A CA 1
ATOM 1250 C C . VAL A 1 161 ? -7.276 -3.569 20.123 1.00 97.25 161 VAL A C 1
ATOM 1252 O O . VAL A 1 161 ? -6.626 -3.546 19.075 1.00 97.25 161 VAL A O 1
ATOM 1255 N N . TRP A 1 162 ? -8.495 -3.057 20.236 1.00 97.94 162 TRP A N 1
ATOM 1256 C CA . TRP A 1 162 ? -9.180 -2.303 19.190 1.00 97.94 162 TRP A CA 1
ATOM 1257 C C . TRP A 1 162 ? -9.125 -0.811 19.505 1.00 97.94 162 TRP A C 1
ATOM 1259 O O . TRP A 1 162 ? -9.053 -0.434 20.675 1.00 97.94 162 TRP A O 1
ATOM 1269 N N . PHE A 1 163 ? -9.170 0.027 18.472 1.00 98.12 163 PHE A N 1
ATOM 1270 C CA . PHE A 1 163 ? -9.184 1.483 18.610 1.00 98.12 163 PHE A CA 1
ATOM 1271 C C . PHE A 1 163 ? -10.436 2.088 17.985 1.00 98.12 163 PHE A C 1
ATOM 1273 O O . PHE A 1 163 ? -10.951 1.554 17.002 1.00 98.12 163 PHE A O 1
ATOM 1280 N N . GLU A 1 164 ? -10.877 3.229 18.510 1.00 97.44 164 GLU A N 1
ATOM 1281 C CA . GLU A 1 164 ? -11.682 4.186 17.748 1.00 97.44 164 GLU A CA 1
ATOM 1282 C C . GLU A 1 164 ? -10.865 4.730 16.559 1.00 97.44 164 GLU A C 1
ATOM 1284 O O . GLU A 1 164 ? -9.673 5.022 16.722 1.00 97.44 164 GLU A O 1
ATOM 1289 N N . PRO A 1 165 ? -11.472 4.910 15.372 1.00 96.31 165 PRO A N 1
ATOM 1290 C CA . PRO A 1 165 ? -10.783 5.457 14.219 1.00 96.31 165 PRO A CA 1
ATOM 1291 C C . PRO A 1 165 ? -10.635 6.965 14.434 1.00 96.31 165 PRO A C 1
ATOM 1293 O O . PRO A 1 165 ? -11.587 7.726 14.279 1.00 96.31 165 PRO A O 1
ATOM 1296 N N . THR A 1 166 ? -9.444 7.400 14.843 1.00 96.38 166 THR A N 1
ATOM 1297 C CA . THR A 1 166 ? -9.171 8.806 15.204 1.00 96.38 166 THR A CA 1
ATOM 1298 C C . THR A 1 166 ? -8.065 9.448 14.377 1.00 96.38 166 THR A C 1
ATOM 1300 O O . THR A 1 166 ? -7.963 10.670 14.340 1.00 96.38 166 THR A O 1
ATOM 1303 N N . GLN A 1 167 ? -7.238 8.644 13.710 1.00 96.00 167 GLN A N 1
ATOM 1304 C CA . GLN A 1 167 ? -6.054 9.102 12.987 1.00 96.00 167 GLN A CA 1
ATOM 1305 C C . GLN A 1 167 ? -5.983 8.472 11.597 1.00 96.00 167 GLN A C 1
ATOM 1307 O O . GLN A 1 167 ? -6.575 7.423 11.351 1.00 96.00 167 GLN A O 1
ATOM 1312 N N . VAL A 1 168 ? -5.214 9.093 10.707 1.00 98.00 168 VAL A N 1
ATOM 1313 C CA . VAL A 1 168 ? -4.888 8.567 9.378 1.00 98.00 168 VAL A CA 1
ATOM 1314 C C . VAL A 1 168 ? -3.375 8.590 9.215 1.00 98.00 168 VAL A C 1
ATOM 1316 O O . VAL A 1 168 ? -2.727 9.584 9.535 1.00 98.00 168 VAL A O 1
ATOM 1319 N N . TRP A 1 169 ? -2.793 7.489 8.760 1.00 96.69 169 TRP A N 1
ATOM 1320 C CA . TRP A 1 169 ? -1.355 7.335 8.562 1.00 96.69 169 TRP A CA 1
ATOM 1321 C C . TRP A 1 169 ? -1.055 7.146 7.085 1.00 96.69 169 TRP A C 1
ATOM 1323 O O . TRP A 1 169 ? -1.695 6.336 6.424 1.00 96.69 169 TRP A O 1
ATOM 1333 N N . GLU A 1 170 ? -0.043 7.850 6.595 1.00 93.81 170 GLU A N 1
ATOM 1334 C CA . GLU A 1 170 ? 0.498 7.630 5.262 1.00 93.81 170 GLU A CA 1
ATOM 1335 C C . GLU A 1 170 ? 1.443 6.425 5.302 1.00 93.81 170 GLU A C 1
ATOM 1337 O O . GLU A 1 170 ? 2.438 6.409 6.038 1.00 93.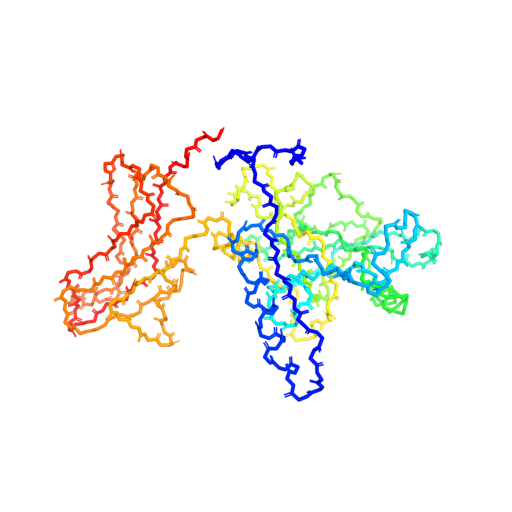81 170 GLU A O 1
ATOM 1342 N N . ILE A 1 171 ? 1.101 5.398 4.531 1.00 92.38 171 ILE A N 1
ATOM 1343 C CA . ILE A 1 171 ? 1.758 4.100 4.487 1.00 92.38 171 ILE A CA 1
ATOM 1344 C C . ILE A 1 171 ? 2.222 3.820 3.069 1.00 92.38 171 ILE A C 1
ATOM 1346 O O . ILE A 1 171 ? 1.414 3.698 2.151 1.00 92.38 171 ILE A O 1
ATOM 1350 N N . LEU A 1 172 ? 3.523 3.625 2.911 1.00 86.81 172 LEU A N 1
ATOM 1351 C CA . LEU A 1 172 ? 4.105 3.158 1.664 1.00 86.81 172 LEU A CA 1
ATOM 1352 C C . LEU A 1 172 ? 4.079 1.629 1.622 1.00 86.81 172 LEU A C 1
ATOM 1354 O O . LEU A 1 172 ? 4.528 0.971 2.566 1.00 86.81 172 LEU A O 1
ATOM 1358 N N . GLY A 1 173 ? 3.561 1.065 0.535 1.00 80.31 173 GLY A N 1
ATOM 1359 C CA . GLY A 1 173 ? 3.687 -0.353 0.207 1.00 80.31 173 GLY A CA 1
ATOM 1360 C C . GLY A 1 173 ? 4.644 -0.550 -0.961 1.00 80.31 173 GLY A C 1
ATOM 1361 O O . GLY A 1 173 ? 4.814 0.339 -1.783 1.00 80.31 173 GLY A O 1
ATOM 1362 N N . ALA A 1 174 ? 5.274 -1.720 -1.034 1.00 73.25 174 ALA A N 1
ATOM 1363 C CA . ALA A 1 174 ? 6.061 -2.088 -2.209 1.00 73.25 174 ALA A CA 1
ATOM 1364 C C . ALA A 1 174 ? 5.184 -2.648 -3.340 1.00 73.25 174 ALA A C 1
ATOM 1366 O O . ALA A 1 174 ? 5.554 -2.542 -4.501 1.00 73.25 174 ALA A O 1
ATOM 1367 N N . ASP A 1 175 ? 4.085 -3.314 -2.977 1.00 71.50 175 ASP A N 1
ATOM 1368 C CA . ASP A 1 175 ? 3.174 -4.007 -3.892 1.00 71.50 175 ASP A CA 1
ATOM 1369 C C . ASP A 1 175 ? 1.878 -4.369 -3.139 1.00 71.50 175 ASP A C 1
ATOM 1371 O O . ASP A 1 175 ? 1.859 -4.370 -1.898 1.00 71.50 175 ASP A O 1
ATOM 1375 N N . LEU A 1 176 ? 0.820 -4.752 -3.850 1.00 78.69 176 LEU A N 1
ATOM 1376 C CA . LEU A 1 176 ? -0.367 -5.382 -3.276 1.00 78.69 176 LEU A CA 1
ATOM 1377 C C . LEU A 1 176 ? -0.359 -6.890 -3.539 1.00 78.69 176 LEU A C 1
ATOM 1379 O O . LEU A 1 176 ? 0.199 -7.412 -4.495 1.00 78.69 176 LEU A O 1
ATOM 1383 N N . SER A 1 177 ? -0.994 -7.640 -2.648 1.00 76.00 177 SER A N 1
ATOM 1384 C CA . SER A 1 177 ? -1.095 -9.094 -2.761 1.00 76.00 177 SER A CA 1
ATOM 1385 C C . SER A 1 177 ? -2.467 -9.577 -2.326 1.00 76.00 177 SER A C 1
ATOM 1387 O O . SER A 1 177 ? -3.051 -9.034 -1.389 1.00 76.00 177 SER A O 1
ATOM 1389 N N . ILE A 1 178 ? -2.981 -10.627 -2.969 1.00 83.31 178 ILE A N 1
ATOM 1390 C CA . ILE A 1 178 ? -4.223 -11.272 -2.533 1.00 83.31 178 ILE A CA 1
ATOM 1391 C C . ILE A 1 178 ? -3.973 -11.943 -1.181 1.00 83.31 178 ILE A C 1
ATOM 1393 O O . ILE A 1 178 ? -3.079 -12.781 -1.037 1.00 83.31 178 ILE A O 1
ATOM 1397 N N . SER A 1 179 ? -4.796 -11.612 -0.190 1.00 86.19 179 SER A N 1
A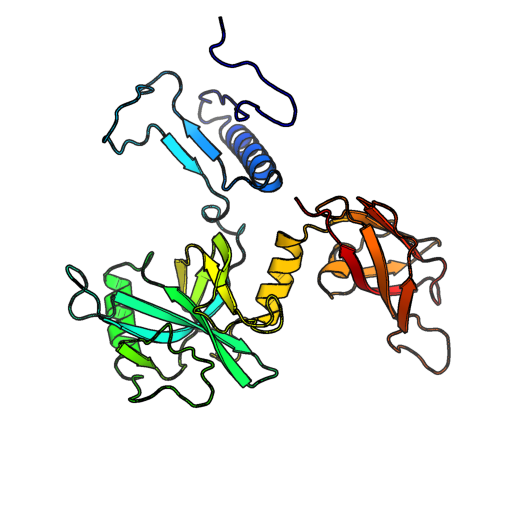TOM 1398 C CA . SER A 1 179 ? -4.685 -12.136 1.163 1.00 86.19 179 SER A CA 1
ATOM 1399 C C . SER A 1 179 ? -5.983 -12.791 1.624 1.00 86.19 179 SER A C 1
ATOM 1401 O O . SER A 1 179 ? -7.044 -12.172 1.578 1.00 86.19 179 SER A O 1
ATOM 1403 N N . PRO A 1 180 ? -5.921 -14.015 2.179 1.00 89.12 180 PRO A N 1
ATOM 1404 C CA . PRO A 1 180 ? -7.078 -14.619 2.827 1.00 89.12 180 PRO A CA 1
ATOM 1405 C C . PRO A 1 180 ? -7.402 -13.977 4.184 1.00 89.12 180 PRO A C 1
ATOM 1407 O O . PRO A 1 180 ? -8.475 -14.218 4.718 1.00 89.12 180 PRO A O 1
ATOM 1410 N N . LYS A 1 181 ? -6.474 -13.207 4.775 1.00 93.38 181 LYS A N 1
ATOM 1411 C CA . LYS A 1 181 ? -6.600 -12.669 6.143 1.00 93.38 181 LYS A CA 1
ATOM 1412 C C . LYS A 1 181 ? -7.307 -11.319 6.205 1.00 93.38 181 LYS A C 1
ATOM 1414 O O . LYS A 1 181 ? -7.853 -10.975 7.246 1.00 93.38 181 LYS A O 1
ATOM 1419 N N . TYR A 1 182 ? -7.212 -10.547 5.132 1.00 95.69 182 TYR A N 1
ATOM 1420 C CA . TYR A 1 182 ? -7.644 -9.155 5.072 1.00 95.69 182 TYR A CA 1
ATOM 1421 C C . TYR A 1 182 ? -8.928 -9.036 4.258 1.00 95.69 182 TYR A C 1
ATOM 1423 O O . TYR A 1 182 ? -9.219 -9.892 3.423 1.00 95.69 182 TYR A O 1
ATOM 1431 N N . THR A 1 183 ? -9.709 -8.002 4.551 1.00 95.38 183 THR A N 1
ATOM 1432 C CA . THR A 1 183 ? -11.073 -7.817 4.040 1.00 95.38 183 THR A CA 1
ATOM 1433 C C . THR A 1 183 ? -11.171 -6.733 2.977 1.00 95.38 183 THR A C 1
ATOM 1435 O O . THR A 1 183 ? -12.157 -6.702 2.244 1.00 95.38 183 THR A O 1
ATOM 1438 N N . ALA A 1 184 ? -10.145 -5.886 2.861 1.00 94.19 184 ALA A N 1
ATOM 1439 C CA . ALA A 1 184 ? -10.051 -4.866 1.826 1.00 94.19 184 ALA A CA 1
ATOM 1440 C C . ALA A 1 184 ? -10.267 -5.465 0.432 1.00 94.19 184 ALA A C 1
ATOM 1442 O O . ALA A 1 184 ? -9.617 -6.450 0.085 1.00 94.19 184 ALA A O 1
ATOM 1443 N N . ALA A 1 185 ? -11.156 -4.866 -0.361 1.00 88.38 185 ALA A N 1
ATOM 1444 C CA . ALA A 1 185 ? -11.431 -5.250 -1.751 1.00 88.38 185 ALA A CA 1
ATOM 1445 C C . ALA A 1 185 ? -11.959 -6.686 -1.976 1.00 88.38 185 ALA A C 1
ATOM 1447 O O . ALA A 1 185 ? -11.876 -7.200 -3.100 1.00 88.38 185 ALA A O 1
ATOM 1448 N N . ILE A 1 186 ? -12.519 -7.354 -0.956 1.00 85.44 186 ILE A N 1
ATOM 1449 C CA . ILE A 1 186 ? -13.251 -8.613 -1.182 1.00 85.44 186 ILE A CA 1
ATOM 1450 C C . ILE A 1 186 ? -14.376 -8.362 -2.194 1.00 85.44 186 ILE A C 1
ATOM 1452 O O . ILE A 1 186 ? -15.146 -7.416 -2.066 1.00 85.44 186 ILE A O 1
ATOM 1456 N N . GLY A 1 187 ? -14.473 -9.224 -3.205 1.00 79.12 187 GLY A N 1
ATOM 1457 C CA . GLY A 1 187 ? -15.449 -9.112 -4.287 1.00 79.12 187 GLY A CA 1
ATOM 1458 C C . GLY A 1 187 ? -15.002 -8.232 -5.457 1.00 79.12 187 GLY A C 1
ATOM 1459 O O . GLY A 1 187 ? -15.561 -8.386 -6.539 1.00 79.12 187 GLY A O 1
ATOM 1460 N N . LEU A 1 188 ? -13.978 -7.385 -5.279 1.00 74.50 188 LEU A N 1
ATOM 1461 C CA . LEU A 1 188 ? -13.416 -6.558 -6.354 1.00 74.50 188 LEU A CA 1
ATOM 1462 C C . LEU A 1 188 ? -12.303 -7.288 -7.118 1.00 74.50 188 LEU A C 1
ATOM 1464 O O . LEU A 1 188 ? -12.334 -7.331 -8.342 1.00 74.50 188 LEU A O 1
ATOM 1468 N N . VAL A 1 189 ? -11.345 -7.893 -6.402 1.00 69.38 189 VAL A N 1
ATOM 1469 C CA . VAL A 1 189 ? -10.203 -8.620 -7.010 1.00 69.38 189 VAL A CA 1
ATOM 1470 C C . VAL A 1 189 ? -10.391 -10.132 -6.944 1.00 69.38 189 VAL A C 1
ATOM 1472 O O . VAL A 1 189 ? -10.177 -10.849 -7.918 1.00 69.38 189 VAL A O 1
ATOM 1475 N N . SER A 1 190 ? -10.799 -10.640 -5.780 1.00 73.50 190 SER A N 1
ATOM 1476 C CA . SER A 1 190 ? -11.118 -12.052 -5.572 1.00 73.50 190 SER A CA 1
ATOM 1477 C C . SER A 1 190 ? -12.480 -12.177 -4.916 1.00 73.50 190 SER A C 1
ATOM 1479 O O . SER A 1 190 ? -12.852 -11.370 -4.068 1.00 73.50 190 SER A O 1
ATOM 1481 N N . LYS A 1 191 ? -13.220 -13.229 -5.273 1.00 75.81 191 LYS A N 1
ATOM 1482 C CA . LYS A 1 191 ? -14.580 -13.464 -4.771 1.00 75.81 191 LYS A CA 1
ATOM 1483 C C . LYS A 1 191 ? -14.638 -13.609 -3.244 1.00 75.81 191 LYS A C 1
ATOM 1485 O O . LYS A 1 191 ? -15.628 -13.226 -2.636 1.00 75.81 191 LYS A O 1
ATOM 1490 N N . ASP A 1 192 ? -13.606 -14.197 -2.645 1.00 84.31 192 ASP A N 1
ATOM 1491 C CA . ASP A 1 192 ? -13.574 -14.649 -1.247 1.00 84.31 192 ASP A CA 1
ATOM 1492 C C . ASP A 1 192 ? -12.347 -14.162 -0.454 1.00 84.31 192 ASP A C 1
ATOM 1494 O O . ASP A 1 192 ? -12.196 -14.501 0.718 1.00 84.31 192 ASP A O 1
ATOM 1498 N N . LYS A 1 193 ? -11.448 -13.396 -1.081 1.00 84.31 193 LYS A N 1
ATOM 1499 C CA . LYS A 1 193 ? -10.187 -12.938 -0.479 1.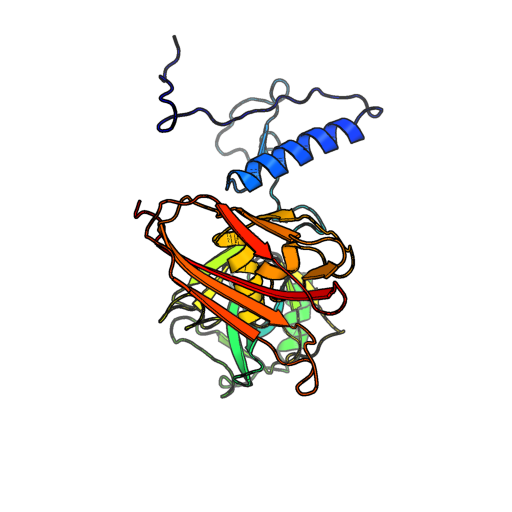00 84.31 193 LYS A CA 1
ATOM 1500 C C . LYS A 1 193 ? -10.007 -11.451 -0.721 1.00 84.31 193 LYS A C 1
ATOM 1502 O O . LYS A 1 193 ? -10.355 -10.965 -1.793 1.00 84.31 193 LYS A O 1
ATOM 1507 N N . GLY A 1 194 ? -9.466 -10.758 0.272 1.00 88.94 194 GLY A N 1
ATOM 1508 C CA . GLY A 1 194 ? -9.120 -9.353 0.138 1.00 88.94 194 GLY A CA 1
ATOM 1509 C C . GLY A 1 194 ? -7.714 -9.159 -0.416 1.00 88.94 194 GLY A C 1
ATOM 1510 O O . GLY A 1 194 ? -7.057 -10.103 -0.865 1.00 88.94 194 GLY A O 1
ATOM 1511 N N . ILE A 1 195 ? -7.234 -7.926 -0.331 1.00 88.44 195 ILE A N 1
ATOM 1512 C CA . ILE A 1 195 ? -5.876 -7.520 -0.695 1.00 88.44 195 ILE A CA 1
ATOM 1513 C C . ILE A 1 195 ? -5.069 -7.102 0.539 1.00 88.44 195 ILE A C 1
ATOM 1515 O O . ILE A 1 195 ? -5.611 -6.881 1.622 1.00 88.44 195 ILE A O 1
ATOM 1519 N N . SER A 1 196 ? -3.751 -7.017 0.382 1.00 90.69 196 SER A N 1
ATOM 1520 C CA . SER A 1 196 ? -2.832 -6.564 1.420 1.00 90.69 196 SER A CA 1
ATOM 1521 C C . SER A 1 196 ? -1.607 -5.875 0.858 1.00 90.69 196 SER A C 1
ATOM 1523 O O . SER A 1 196 ? -1.036 -6.350 -0.122 1.00 90.69 196 SER A O 1
ATOM 1525 N N . LEU A 1 197 ? -1.156 -4.828 1.547 1.00 88.44 197 LEU A N 1
ATOM 1526 C CA . LEU A 1 197 ? 0.110 -4.164 1.255 1.00 88.44 197 LEU A CA 1
ATOM 1527 C C . LEU A 1 197 ? 1.292 -5.039 1.662 1.00 88.44 197 LEU A C 1
ATOM 1529 O O . LEU A 1 197 ? 1.424 -5.445 2.824 1.00 88.44 197 LEU A O 1
ATOM 1533 N N . ARG A 1 198 ? 2.181 -5.280 0.702 1.00 84.31 198 ARG A N 1
ATOM 1534 C CA . ARG A 1 198 ? 3.461 -5.945 0.892 1.00 84.31 198 ARG A CA 1
ATOM 1535 C C . ARG A 1 198 ? 4.495 -4.934 1.374 1.00 84.31 198 ARG A C 1
ATOM 1537 O O . ARG A 1 198 ? 4.649 -3.858 0.812 1.00 84.31 198 ARG A O 1
ATOM 1544 N N . PHE A 1 199 ? 5.229 -5.323 2.414 1.00 84.94 199 PHE A N 1
ATOM 1545 C CA . PHE A 1 199 ? 6.267 -4.500 3.047 1.00 84.94 199 PHE A CA 1
ATOM 1546 C C . PHE A 1 199 ? 5.790 -3.089 3.441 1.00 84.94 199 PHE A C 1
ATOM 1548 O O . PHE A 1 199 ? 6.466 -2.120 3.104 1.00 84.94 199 PHE A O 1
ATOM 1555 N N . PRO A 1 200 ? 4.668 -2.966 4.179 1.00 90.19 200 PRO A N 1
ATOM 1556 C CA . PRO A 1 200 ? 4.143 -1.665 4.568 1.00 90.19 200 PRO A CA 1
ATOM 1557 C C . PRO A 1 200 ? 5.142 -0.924 5.463 1.00 90.19 200 PRO A C 1
ATOM 1559 O O . PRO A 1 200 ? 5.745 -1.513 6.372 1.00 90.19 200 PRO A O 1
ATOM 1562 N N . ARG A 1 201 ? 5.289 0.378 5.224 1.00 87.31 201 ARG A N 1
ATOM 1563 C CA . ARG A 1 201 ? 6.143 1.284 5.995 1.00 87.31 201 ARG A CA 1
ATOM 1564 C C . ARG A 1 201 ? 5.385 2.548 6.332 1.00 87.31 201 ARG A C 1
ATOM 1566 O O . ARG A 1 201 ? 4.741 3.132 5.473 1.00 87.31 201 ARG A O 1
ATOM 1573 N N . TYR A 1 202 ? 5.503 2.973 7.579 1.00 91.75 202 TYR A N 1
ATOM 1574 C CA . TYR A 1 202 ? 4.996 4.269 7.992 1.00 91.75 202 TYR A CA 1
ATOM 1575 C C . TYR A 1 202 ? 5.859 5.387 7.411 1.00 91.75 202 TYR A C 1
ATOM 1577 O O . TYR A 1 202 ? 7.083 5.333 7.536 1.00 91.75 202 TYR A O 1
ATOM 1585 N N . ILE A 1 203 ? 5.206 6.382 6.815 1.00 88.12 203 ILE A N 1
ATOM 1586 C CA . ILE A 1 203 ? 5.835 7.608 6.326 1.00 88.12 203 ILE A CA 1
ATOM 1587 C C . ILE A 1 203 ? 5.566 8.739 7.316 1.00 88.12 203 ILE A C 1
ATOM 1589 O O . ILE A 1 203 ? 6.496 9.263 7.928 1.00 88.12 203 ILE A O 1
ATOM 1593 N N . ARG A 1 204 ? 4.290 9.092 7.517 1.00 90.56 204 ARG A N 1
ATOM 1594 C CA . ARG A 1 204 ? 3.888 10.189 8.407 1.00 90.56 204 ARG A CA 1
ATOM 1595 C C . ARG A 1 204 ? 2.436 10.083 8.873 1.00 90.56 204 ARG A C 1
ATOM 1597 O O . ARG A 1 204 ? 1.637 9.330 8.322 1.00 90.56 204 ARG A O 1
ATOM 1604 N N . LEU A 1 205 ? 2.098 10.887 9.874 1.00 93.44 205 LEU A N 1
ATOM 1605 C CA . LEU A 1 205 ? 0.732 11.131 10.319 1.00 93.44 205 LEU A CA 1
ATOM 1606 C C . LEU A 1 205 ? 0.081 12.127 9.350 1.00 93.44 205 LEU A C 1
ATOM 1608 O O . LEU A 1 205 ? 0.718 13.103 8.948 1.00 93.44 205 LEU A O 1
ATOM 1612 N N . ARG A 1 206 ? -1.172 11.874 8.978 1.00 96.19 206 ARG A N 1
ATOM 1613 C CA . ARG A 1 206 ? -2.010 12.763 8.169 1.00 96.19 206 ARG A CA 1
ATOM 1614 C C . ARG A 1 206 ? -2.952 13.530 9.084 1.00 96.19 206 ARG A C 1
ATOM 1616 O O . ARG A 1 206 ? -4.085 13.121 9.310 1.00 96.19 206 ARG A O 1
ATOM 1623 N N . ASP A 1 207 ? -2.456 14.625 9.642 1.00 94.62 207 ASP A N 1
ATOM 1624 C CA . ASP A 1 207 ? -3.249 15.578 10.426 1.00 94.62 207 ASP A CA 1
ATOM 1625 C C . ASP A 1 207 ? -4.230 16.388 9.559 1.00 94.62 207 ASP A C 1
ATOM 1627 O O . ASP A 1 207 ? -5.202 16.945 10.065 1.00 94.62 207 ASP A O 1
ATOM 1631 N N . ASP A 1 208 ? -4.012 16.390 8.244 1.00 93.94 208 ASP A N 1
ATOM 1632 C CA . ASP A 1 208 ? -4.861 17.000 7.225 1.00 93.94 208 ASP A CA 1
ATOM 1633 C C . ASP A 1 208 ? -6.045 16.122 6.778 1.00 93.94 208 ASP A C 1
ATOM 1635 O O . ASP A 1 208 ? -6.879 16.579 5.993 1.00 93.94 208 ASP A O 1
ATOM 1639 N N . LYS A 1 209 ? -6.142 14.871 7.256 1.00 95.75 209 LYS A N 1
ATOM 1640 C CA . LYS A 1 209 ? -7.200 13.926 6.869 1.00 95.75 209 LYS A CA 1
ATOM 1641 C C . LYS A 1 209 ? -7.963 13.370 8.062 1.00 95.75 209 LYS A C 1
ATOM 1643 O O . LYS A 1 209 ? -7.399 12.976 9.077 1.00 95.75 209 LYS A O 1
ATOM 1648 N N . THR A 1 210 ? -9.273 13.244 7.884 1.00 97.19 210 THR A N 1
ATOM 1649 C CA . THR A 1 210 ? -10.136 12.480 8.788 1.00 97.19 210 THR A CA 1
ATOM 1650 C C . THR A 1 210 ? -10.192 11.003 8.373 1.00 97.19 210 THR A C 1
ATOM 1652 O O . THR A 1 210 ? -9.981 10.690 7.201 1.00 97.19 210 THR A O 1
ATOM 1655 N N . PRO A 1 211 ? -10.517 10.070 9.287 1.00 97.25 211 PRO A N 1
ATOM 1656 C CA . PRO A 1 211 ? -10.588 8.636 8.984 1.00 97.25 211 PRO A CA 1
ATOM 1657 C C . PRO A 1 211 ? -11.503 8.247 7.816 1.00 97.25 211 PRO A C 1
ATOM 1659 O O . PRO A 1 211 ? -11.225 7.269 7.132 1.00 97.25 211 PRO A O 1
ATOM 1662 N N . VAL A 1 212 ? -12.569 9.008 7.554 1.00 96.31 212 VAL A N 1
ATOM 1663 C CA . VAL A 1 212 ? -13.472 8.782 6.405 1.00 96.31 212 VAL A CA 1
ATOM 1664 C C . VAL A 1 212 ? -12.895 9.276 5.068 1.00 96.31 212 VAL A C 1
ATOM 1666 O O . VAL A 1 212 ? -13.454 9.008 4.013 1.00 96.31 212 VAL A O 1
ATOM 1669 N N . GLN A 1 213 ? -11.769 9.996 5.097 1.00 93.62 213 GLN A N 1
ATOM 1670 C CA . GLN A 1 213 ? -11.008 10.448 3.922 1.00 93.62 213 GLN A CA 1
ATOM 1671 C C . GLN A 1 213 ? -9.770 9.573 3.649 1.00 93.62 213 GLN A C 1
ATOM 1673 O O . GLN A 1 213 ? -8.907 9.944 2.841 1.00 93.62 213 GLN A O 1
ATOM 1678 N N . ALA A 1 214 ? -9.645 8.447 4.357 1.00 95.12 214 ALA A N 1
ATOM 1679 C CA . ALA A 1 214 ? -8.634 7.437 4.088 1.00 95.12 214 ALA A CA 1
ATOM 1680 C C . ALA A 1 214 ? -8.802 6.858 2.675 1.00 95.12 214 ALA A C 1
ATOM 1682 O O . ALA A 1 214 ? -9.885 6.914 2.091 1.00 95.12 214 ALA A O 1
ATOM 1683 N N . THR A 1 215 ? -7.725 6.302 2.126 1.00 92.56 215 THR A N 1
ATOM 1684 C CA . THR A 1 215 ? -7.757 5.645 0.818 1.00 92.56 215 THR A CA 1
ATOM 1685 C C . THR A 1 215 ? -8.788 4.520 0.839 1.00 92.56 215 THR A C 1
ATOM 1687 O O . THR A 1 215 ? -8.871 3.767 1.813 1.00 92.56 215 THR A O 1
ATOM 1690 N N . SER A 1 216 ? -9.570 4.401 -0.231 1.00 90.88 216 SER A N 1
ATOM 1691 C CA . SER A 1 216 ? -10.556 3.334 -0.399 1.00 90.88 216 SER A CA 1
ATOM 1692 C C . SER A 1 216 ? -9.956 2.103 -1.065 1.00 90.88 216 SER A C 1
ATOM 1694 O O . SER A 1 216 ? -9.021 2.188 -1.859 1.00 90.88 216 SER A O 1
ATOM 1696 N N . ALA A 1 217 ? -10.523 0.933 -0.778 1.00 83.06 217 ALA A N 1
ATOM 1697 C CA . ALA A 1 217 ? -10.095 -0.309 -1.412 1.00 83.06 217 ALA A CA 1
ATOM 1698 C C . ALA A 1 217 ? -10.270 -0.276 -2.941 1.00 83.06 217 ALA A C 1
ATOM 1700 O O . ALA A 1 217 ? -9.448 -0.837 -3.656 1.00 83.06 217 ALA A O 1
ATOM 1701 N N . ALA A 1 218 ? -11.306 0.405 -3.443 1.00 77.94 218 ALA A N 1
ATOM 1702 C CA . ALA A 1 218 ? -11.528 0.578 -4.874 1.00 77.94 218 ALA A CA 1
ATOM 1703 C C . ALA A 1 218 ? -10.412 1.395 -5.541 1.00 77.94 218 ALA A C 1
ATOM 1705 O O . ALA A 1 218 ? -9.947 0.996 -6.602 1.00 77.94 218 ALA A O 1
ATOM 1706 N N . GLN A 1 219 ? -9.940 2.474 -4.900 1.00 75.31 219 GLN A N 1
ATOM 1707 C CA . GLN A 1 219 ? -8.779 3.240 -5.378 1.00 75.31 219 GLN A CA 1
ATOM 1708 C C . GLN A 1 219 ? -7.534 2.355 -5.448 1.00 75.31 219 GLN A C 1
ATOM 1710 O O . GLN A 1 219 ? -6.923 2.254 -6.500 1.00 75.31 219 GLN A O 1
ATOM 1715 N N . LEU A 1 220 ? -7.247 1.597 -4.385 1.00 74.31 220 LEU A N 1
ATOM 1716 C CA . LEU A 1 220 ? -6.099 0.684 -4.360 1.00 74.31 220 LEU A CA 1
ATOM 1717 C C . LEU A 1 220 ? -6.159 -0.388 -5.450 1.00 74.31 220 LEU A C 1
ATOM 1719 O O . LEU A 1 220 ? -5.132 -0.773 -5.992 1.00 74.31 220 LEU A O 1
ATOM 1723 N N . VAL A 1 221 ? -7.351 -0.906 -5.752 1.00 68.75 221 VAL A N 1
ATOM 1724 C CA . VAL A 1 221 ? -7.540 -1.881 -6.835 1.00 68.75 221 VAL A CA 1
ATOM 1725 C C . VAL A 1 221 ? -7.438 -1.226 -8.201 1.00 68.75 221 VAL A C 1
ATOM 1727 O O . VAL A 1 221 ? -6.984 -1.875 -9.132 1.00 68.75 221 VAL A O 1
ATOM 1730 N N . MET A 1 222 ? -7.873 0.022 -8.341 1.00 59.62 222 MET A N 1
ATOM 1731 C CA . MET A 1 222 ? -7.737 0.771 -9.582 1.00 59.62 222 MET A CA 1
ATOM 1732 C C . MET A 1 222 ? -6.264 1.011 -9.894 1.00 59.62 222 MET A C 1
ATOM 1734 O O . MET A 1 222 ? -5.820 0.612 -10.964 1.00 59.62 222 MET A O 1
ATOM 1738 N N . ASP A 1 223 ? -5.503 1.503 -8.916 1.00 54.25 223 ASP A N 1
ATOM 1739 C CA . ASP A 1 223 ? -4.049 1.657 -9.005 1.00 54.25 223 ASP A CA 1
ATOM 1740 C C . ASP A 1 223 ? -3.382 0.296 -9.300 1.00 54.25 223 ASP A C 1
ATOM 1742 O O . ASP A 1 223 ? -2.538 0.175 -10.186 1.00 54.25 223 ASP A O 1
ATOM 1746 N N . LEU A 1 224 ? -3.853 -0.784 -8.658 1.00 51.41 224 LEU A N 1
ATOM 1747 C CA . LEU A 1 224 ? -3.369 -2.143 -8.918 1.00 51.41 224 LEU A CA 1
ATOM 1748 C C . LEU A 1 224 ? -3.741 -2.689 -10.299 1.00 51.41 224 LEU A C 1
ATOM 1750 O O . LEU A 1 224 ? -2.981 -3.460 -10.861 1.00 51.41 224 LEU A O 1
ATOM 1754 N N . ALA A 1 225 ? -4.914 -2.382 -10.844 1.00 43.25 225 ALA A N 1
ATOM 1755 C CA . ALA A 1 225 ? -5.323 -2.864 -12.163 1.00 43.25 225 ALA A CA 1
ATOM 1756 C C . ALA A 1 225 ? -4.468 -2.219 -13.261 1.00 43.25 225 ALA A C 1
ATOM 1758 O O . ALA A 1 225 ? -4.166 -2.863 -14.267 1.00 43.25 225 ALA A O 1
ATOM 1759 N N . LEU A 1 226 ? -4.024 -0.985 -13.023 1.00 43.75 226 LEU A N 1
ATOM 1760 C CA . LEU A 1 226 ? -3.062 -0.285 -13.862 1.00 43.75 226 LEU A CA 1
ATOM 1761 C C . LEU A 1 226 ? -1.665 -0.917 -13.757 1.00 43.75 226 LEU A C 1
ATOM 1763 O O . LEU A 1 226 ? -1.021 -1.120 -14.786 1.00 43.75 226 LEU A O 1
ATOM 1767 N N . ASP A 1 227 ? -1.260 -1.353 -12.559 1.00 42.19 227 ASP A N 1
ATOM 1768 C CA . ASP A 1 227 ? 0.043 -1.996 -12.320 1.00 42.19 227 ASP A CA 1
ATOM 1769 C C . ASP A 1 227 ? 0.097 -3.516 -12.630 1.00 42.19 227 ASP A C 1
ATOM 1771 O O . ASP A 1 227 ? 1.152 -4.034 -12.995 1.00 42.19 227 ASP A O 1
ATOM 1775 N N . VAL A 1 228 ? -1.012 -4.265 -12.524 1.00 40.31 228 VAL A N 1
ATOM 1776 C CA . VAL A 1 228 ? -1.040 -5.752 -12.570 1.00 40.31 228 VAL A CA 1
ATOM 1777 C C . VAL A 1 228 ? -1.662 -6.312 -13.847 1.00 40.31 228 VAL A C 1
ATOM 1779 O O . VAL A 1 228 ? -1.330 -7.434 -14.235 1.00 40.31 228 VAL A O 1
ATOM 1782 N N . GLU A 1 229 ? -2.496 -5.551 -14.562 1.00 49.38 229 GLU A N 1
ATOM 1783 C CA . GLU A 1 229 ? -2.888 -5.904 -15.938 1.00 49.38 229 GLU A CA 1
ATOM 1784 C C . GLU A 1 229 ? -2.161 -5.072 -17.005 1.00 49.38 229 GLU A C 1
ATOM 1786 O O . GLU A 1 229 ? -2.369 -5.320 -18.197 1.00 49.38 229 GLU A O 1
ATOM 1791 N N . GLY A 1 230 ? -1.256 -4.170 -16.578 1.00 54.72 230 GLY A N 1
ATOM 1792 C CA . GLY A 1 230 ? -0.192 -3.507 -17.353 1.00 54.72 230 GLY A CA 1
ATOM 1793 C C . GLY A 1 230 ? -0.613 -3.024 -18.736 1.00 54.72 230 GLY A C 1
ATOM 1794 O O . GLY A 1 230 ? 0.165 -3.082 -19.694 1.00 54.72 230 GLY A O 1
ATOM 1795 N N . ALA A 1 231 ? -1.874 -2.610 -18.858 1.00 68.25 231 ALA A N 1
ATOM 1796 C CA . ALA A 1 231 ? -2.354 -2.017 -20.075 1.00 68.25 231 ALA A CA 1
ATOM 1797 C C . ALA A 1 231 ? -1.846 -0.579 -20.116 1.00 68.25 231 ALA A C 1
ATOM 1799 O O . ALA A 1 231 ? -2.055 0.180 -19.175 1.00 68.25 231 ALA A O 1
ATOM 1800 N N . GLN A 1 232 ? -1.170 -0.202 -21.193 1.00 78.75 232 GLN A N 1
ATOM 1801 C CA . GLN A 1 232 ? -0.622 1.141 -21.339 1.00 78.75 232 GLN A CA 1
ATOM 1802 C C . GLN A 1 232 ? -1.134 1.767 -22.624 1.00 78.75 232 GLN A C 1
ATOM 1804 O O . GLN A 1 232 ? -1.180 1.124 -23.676 1.00 78.75 232 GLN A O 1
ATOM 1809 N N . VAL A 1 233 ? -1.476 3.051 -22.568 1.00 80.31 233 VAL A N 1
ATOM 1810 C CA . VAL A 1 233 ? -1.690 3.824 -23.788 1.00 80.31 233 VAL A CA 1
ATOM 1811 C C . VAL A 1 233 ? -0.331 4.115 -24.418 1.00 80.31 233 VAL A C 1
ATOM 1813 O O . VAL A 1 233 ? 0.440 4.922 -23.912 1.00 80.31 233 VAL A O 1
ATOM 1816 N N . THR A 1 234 ? -0.034 3.442 -25.527 1.00 79.81 234 THR A N 1
ATOM 1817 C CA . THR A 1 234 ? 1.247 3.578 -26.248 1.00 79.81 234 THR A CA 1
ATOM 1818 C C . THR A 1 234 ? 1.218 4.678 -27.292 1.00 79.81 234 THR A C 1
ATOM 1820 O O . THR A 1 234 ? 2.253 5.214 -27.679 1.00 79.81 234 THR A O 1
ATOM 1823 N N . SER A 1 235 ? 0.028 5.012 -27.783 1.00 82.69 235 SER A N 1
ATOM 1824 C CA . SER A 1 235 ? -0.150 6.053 -28.780 1.00 82.69 235 SER A CA 1
ATOM 1825 C C . SER A 1 235 ? -1.557 6.615 -28.705 1.00 82.69 235 SER A C 1
ATOM 1827 O O . SER A 1 235 ? -2.518 5.874 -28.501 1.00 82.69 235 SER A O 1
ATOM 1829 N N . ALA A 1 236 ? -1.671 7.921 -28.908 1.00 89.56 236 ALA A N 1
ATOM 1830 C CA . ALA A 1 236 ? -2.929 8.591 -29.161 1.00 89.56 236 ALA A CA 1
ATOM 1831 C C . ALA A 1 236 ? -2.702 9.713 -30.174 1.00 89.56 236 ALA A C 1
ATOM 1833 O O . ALA A 1 236 ? -1.641 10.336 -30.201 1.00 89.56 236 ALA A O 1
ATOM 1834 N N . THR A 1 237 ? -3.700 9.984 -31.004 1.00 87.19 237 THR A N 1
ATOM 1835 C CA . THR A 1 237 ? -3.642 11.044 -32.025 1.00 87.19 237 THR A CA 1
ATOM 1836 C C . THR A 1 237 ? -3.762 12.452 -31.446 1.00 87.19 237 THR A C 1
ATOM 1838 O O . THR A 1 237 ? -3.428 13.420 -32.124 1.00 87.19 237 THR A O 1
ATOM 1841 N N . SER A 1 238 ? -4.223 12.577 -30.202 1.00 83.81 238 SER A N 1
ATOM 1842 C CA . SER A 1 238 ? -4.416 13.848 -29.509 1.00 83.81 238 SER A CA 1
ATOM 1843 C C . SER A 1 238 ? -3.934 13.736 -28.069 1.00 83.81 238 SER A C 1
ATOM 1845 O O . SER A 1 238 ? -4.188 12.732 -27.402 1.00 83.81 238 SER A O 1
ATOM 1847 N N . PHE A 1 239 ? -3.237 14.769 -27.600 1.00 81.88 239 PHE A N 1
ATOM 1848 C CA . PHE A 1 239 ? -2.659 14.835 -26.265 1.00 81.88 239 PHE A CA 1
ATOM 1849 C C . PHE A 1 239 ? -2.950 16.201 -25.643 1.00 81.88 239 PHE A C 1
ATOM 1851 O O . PHE A 1 239 ? -2.466 17.224 -26.130 1.00 81.88 239 PHE A O 1
ATOM 1858 N N . ASP A 1 240 ? -3.714 16.204 -24.553 1.00 77.75 240 ASP A N 1
ATOM 1859 C CA . ASP A 1 240 ? -3.899 17.359 -23.678 1.00 77.75 240 ASP A CA 1
ATOM 1860 C C . ASP A 1 240 ? -3.302 17.015 -22.301 1.00 77.75 240 ASP A C 1
ATOM 1862 O O . ASP A 1 240 ? -3.763 16.058 -21.679 1.00 77.75 240 ASP A O 1
ATOM 1866 N N . PRO A 1 241 ? -2.312 17.766 -21.785 1.00 73.75 241 PRO A N 1
ATOM 1867 C CA . PRO A 1 241 ? -1.744 17.527 -20.456 1.00 73.75 241 PRO A CA 1
ATOM 1868 C C . PRO A 1 241 ? -2.763 17.548 -19.305 1.00 73.75 241 PRO A C 1
ATOM 1870 O O . PRO A 1 241 ? -2.505 16.956 -18.262 1.00 73.75 241 PRO A O 1
ATOM 1873 N N . LYS A 1 242 ? -3.901 18.242 -19.457 1.00 73.19 242 LYS A N 1
ATOM 1874 C CA . LYS A 1 242 ? -4.981 18.274 -18.453 1.00 73.19 242 LYS A CA 1
ATOM 1875 C C . LYS A 1 242 ? -5.895 17.052 -18.530 1.00 73.19 242 LYS A C 1
ATOM 1877 O O . LYS A 1 242 ? -6.526 16.708 -17.535 1.00 73.19 242 LYS A O 1
ATOM 1882 N N . PHE A 1 243 ? -5.969 16.422 -19.699 1.00 80.12 243 PHE A N 1
ATOM 1883 C CA . PHE A 1 243 ? -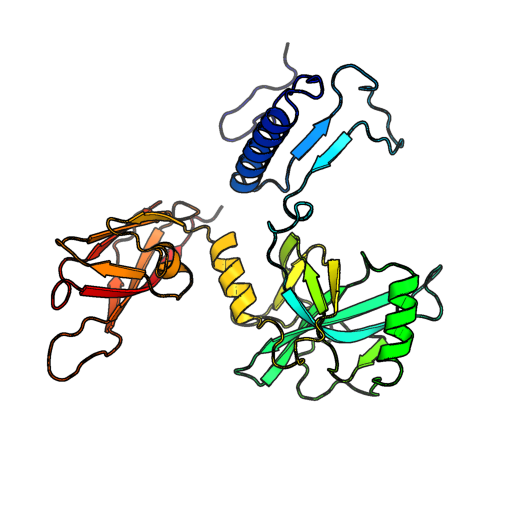6.813 15.263 -19.986 1.00 80.12 243 PHE A CA 1
ATOM 1884 C C . PHE A 1 243 ? -6.022 14.229 -20.802 1.00 80.12 243 PHE A C 1
ATOM 1886 O O . PHE A 1 243 ? -6.373 13.972 -21.959 1.00 80.12 243 PHE A O 1
ATOM 1893 N N . PRO A 1 244 ? -4.915 13.680 -20.263 1.00 82.81 244 PRO A N 1
ATOM 1894 C CA . PRO A 1 244 ? -4.009 12.850 -21.042 1.00 82.81 244 PRO A CA 1
ATOM 1895 C C . PRO A 1 244 ? -4.678 11.543 -21.493 1.00 82.81 244 PRO A C 1
ATOM 1897 O O . PRO A 1 244 ? -5.569 11.036 -20.815 1.00 82.81 244 PRO A O 1
ATOM 1900 N N . PRO A 1 245 ? -4.236 10.944 -22.611 1.00 82.69 245 PRO A N 1
ATOM 1901 C CA . PRO A 1 245 ? -4.793 9.695 -23.130 1.00 82.69 245 PRO A CA 1
ATOM 1902 C C . PRO A 1 245 ? -4.799 8.524 -22.144 1.00 82.69 245 PRO A C 1
ATOM 1904 O O . PRO A 1 245 ? -5.706 7.702 -22.210 1.00 82.69 245 PRO A O 1
ATOM 1907 N N . SER A 1 246 ? -3.827 8.448 -21.227 1.00 79.69 246 SER A N 1
ATOM 1908 C CA . SER A 1 246 ? -3.757 7.408 -20.186 1.00 79.69 246 SER A CA 1
ATOM 1909 C C . SER A 1 246 ? -5.016 7.352 -19.318 1.00 79.69 246 SER A C 1
ATOM 1911 O O . SER A 1 246 ? -5.432 6.265 -18.929 1.00 79.69 246 SER A O 1
ATOM 1913 N N . ASN A 1 247 ? -5.693 8.492 -19.141 1.00 81.81 247 ASN A N 1
ATOM 1914 C CA . ASN A 1 247 ? -6.904 8.618 -18.337 1.00 81.81 247 ASN A CA 1
ATOM 1915 C C . ASN A 1 247 ? -7.997 7.602 -18.701 1.00 81.81 247 ASN A C 1
ATOM 1917 O O . ASN A 1 247 ? -8.772 7.211 -17.830 1.00 81.81 247 ASN A O 1
ATOM 1921 N N . VAL A 1 248 ? -8.063 7.146 -19.961 1.00 82.62 248 VAL A N 1
ATOM 1922 C CA . VAL A 1 248 ? -9.088 6.184 -20.399 1.00 82.62 248 VAL A CA 1
ATOM 1923 C C . VAL A 1 248 ? -8.986 4.821 -19.707 1.00 82.62 248 VAL A C 1
ATOM 1925 O O . VAL A 1 248 ? -9.967 4.075 -19.710 1.00 82.62 248 VAL A O 1
ATOM 1928 N N . LEU A 1 249 ? -7.822 4.469 -19.157 1.00 77.44 249 LEU A N 1
ATOM 1929 C CA . LEU A 1 249 ? -7.614 3.232 -18.395 1.00 77.44 249 LEU A CA 1
ATOM 1930 C C . LEU A 1 249 ? -7.923 3.450 -16.907 1.00 77.44 249 LEU A C 1
ATOM 1932 O O . LEU A 1 249 ? -8.497 2.576 -16.256 1.00 77.44 249 LEU A O 1
ATOM 1936 N N . ASP A 1 250 ? -7.668 4.666 -16.432 1.00 65.81 250 ASP A N 1
ATOM 1937 C CA . ASP A 1 250 ? -7.750 5.100 -15.034 1.00 65.81 250 ASP A CA 1
ATOM 1938 C C . ASP A 1 250 ? -9.150 5.626 -14.657 1.00 65.81 250 ASP A C 1
ATOM 1940 O O . ASP A 1 250 ? -9.360 6.159 -13.572 1.00 65.81 250 ASP A O 1
ATOM 1944 N N . GLY A 1 251 ? -10.135 5.511 -15.559 1.00 58.81 251 GLY A N 1
ATOM 1945 C CA . GLY A 1 251 ? -11.509 5.999 -15.357 1.00 58.81 251 GLY A CA 1
ATOM 1946 C C . GLY A 1 251 ? -11.643 7.523 -15.267 1.00 58.81 251 GLY A C 1
ATOM 1947 O O . GLY A 1 251 ? -12.701 8.024 -14.878 1.00 58.81 251 GLY A O 1
ATOM 1948 N N . TYR A 1 252 ? -10.591 8.246 -15.647 1.00 72.50 252 TYR A N 1
ATOM 1949 C CA . TYR A 1 252 ? -10.593 9.685 -15.868 1.00 72.50 252 TYR A CA 1
ATOM 1950 C C . TYR A 1 252 ? -10.863 9.992 -17.351 1.00 72.50 252 TYR A C 1
ATOM 1952 O O . TYR A 1 252 ? -10.976 9.110 -18.199 1.00 72.50 252 TYR A O 1
ATOM 1960 N N . VAL A 1 253 ? -10.973 11.272 -17.705 1.00 80.88 253 VAL A N 1
ATOM 1961 C CA . VAL A 1 253 ? -11.361 11.669 -19.066 1.00 80.88 253 VAL A CA 1
ATOM 1962 C C . VAL A 1 253 ? -10.146 11.932 -19.950 1.00 80.88 253 VAL A C 1
ATOM 1964 O O . VAL A 1 253 ? -9.307 12.759 -19.603 1.00 80.88 253 VAL A O 1
ATOM 1967 N N . TRP A 1 254 ? -10.101 11.301 -21.124 1.00 87.25 254 TRP A N 1
ATOM 1968 C CA . TRP A 1 254 ? -9.332 11.774 -22.277 1.00 87.25 254 TRP A CA 1
ATOM 1969 C C . TRP A 1 254 ? -10.248 12.612 -23.168 1.00 87.25 254 TRP A C 1
ATOM 1971 O O . TRP A 1 254 ? -11.288 12.137 -23.629 1.00 87.25 254 TRP A O 1
ATOM 1981 N N . ALA A 1 255 ? -9.881 13.868 -23.401 1.00 83.69 255 ALA A N 1
ATOM 1982 C CA . ALA A 1 255 ? -10.593 14.745 -24.320 1.00 83.69 255 ALA A CA 1
ATOM 1983 C C . ALA A 1 255 ? -9.823 14.814 -25.639 1.00 83.69 255 ALA A C 1
ATOM 1985 O O . ALA A 1 255 ? -8.611 15.024 -25.642 1.00 83.69 255 ALA A O 1
ATOM 1986 N N . THR A 1 256 ? -10.523 14.651 -26.759 1.00 83.19 256 THR A N 1
ATOM 1987 C CA . THR A 1 256 ? -9.918 14.796 -28.083 1.00 83.19 256 THR A CA 1
ATOM 1988 C C . THR A 1 256 ? -10.746 15.723 -28.958 1.00 83.19 256 THR A C 1
ATOM 1990 O O . THR A 1 256 ? -11.977 15.771 -28.875 1.00 83.19 256 THR A O 1
ATOM 1993 N N . CYS A 1 257 ? -10.034 16.508 -29.765 1.00 79.62 257 CYS A N 1
ATOM 1994 C CA . CYS A 1 257 ? -10.609 17.434 -30.719 1.00 79.62 257 CYS A CA 1
ATOM 1995 C C . CYS A 1 257 ? -9.784 17.506 -32.008 1.00 79.62 257 CYS A C 1
ATOM 1997 O O . CYS A 1 257 ? -8.602 17.150 -32.028 1.00 79.62 257 CYS A O 1
ATOM 1999 N N . GLY A 1 258 ? -10.404 17.986 -33.086 1.00 77.81 258 GLY A N 1
ATOM 2000 C CA . GLY A 1 258 ? -9.745 18.213 -34.374 1.00 77.81 258 GLY A CA 1
ATOM 2001 C C . GLY A 1 258 ? -10.190 17.243 -35.468 1.00 77.81 258 GLY A C 1
ATOM 2002 O O . GLY A 1 258 ? -11.320 16.768 -35.475 1.00 77.81 258 GLY A O 1
ATOM 2003 N N . LEU A 1 259 ? -9.308 16.974 -36.437 1.00 80.81 259 LEU A N 1
ATOM 2004 C CA . LEU A 1 259 ? -9.645 16.173 -37.618 1.00 80.81 259 LEU A CA 1
ATOM 2005 C C . LEU A 1 259 ? -9.760 14.684 -37.270 1.00 80.81 259 LEU A C 1
ATOM 2007 O O . LEU A 1 259 ? -8.814 14.082 -36.765 1.00 80.81 259 LEU A O 1
ATOM 2011 N N . TYR A 1 260 ? -10.908 14.085 -37.575 1.00 84.38 260 TYR A N 1
ATOM 2012 C CA . TYR A 1 260 ? -11.145 12.651 -37.423 1.00 84.38 260 TYR A CA 1
ATOM 2013 C C . TYR A 1 260 ? -10.614 11.866 -38.638 1.00 84.38 260 TYR A C 1
ATOM 2015 O O . TYR A 1 260 ? -10.571 12.395 -39.751 1.00 84.38 260 TYR A O 1
ATOM 2023 N N . PRO A 1 261 ? -10.229 10.591 -38.465 1.00 89.00 261 PRO A N 1
ATOM 2024 C CA . PRO A 1 261 ? -10.381 9.799 -37.251 1.00 89.00 261 PRO A CA 1
ATOM 2025 C C . PRO A 1 261 ? -9.289 10.054 -36.210 1.00 89.00 261 PRO A C 1
ATOM 2027 O O . PRO A 1 261 ? -8.115 10.183 -36.545 1.00 89.00 261 PRO A O 1
ATOM 2030 N N . GLN A 1 262 ? -9.692 10.044 -34.944 1.00 88.44 262 GLN A N 1
ATOM 2031 C CA . GLN A 1 262 ? -8.778 10.023 -33.806 1.00 88.44 262 GLN A CA 1
ATOM 2032 C C . GLN A 1 262 ? -8.559 8.563 -33.387 1.00 88.44 262 GLN A C 1
ATOM 2034 O O . GLN A 1 262 ? -9.473 7.741 -33.463 1.00 88.44 262 GLN A O 1
ATOM 2039 N N . GLU A 1 263 ? -7.347 8.204 -32.987 1.00 90.19 263 GLU A N 1
ATOM 2040 C CA . GLU A 1 263 ? -6.969 6.837 -32.633 1.00 90.19 263 GLU A CA 1
ATOM 2041 C C . GLU A 1 263 ? -6.273 6.819 -31.272 1.00 90.19 263 GLU A C 1
ATOM 2043 O O . GLU A 1 263 ? -5.524 7.733 -30.932 1.00 90.19 263 GLU A O 1
ATOM 2048 N N . ILE A 1 264 ? -6.512 5.755 -30.509 1.00 88.94 264 ILE A N 1
ATOM 2049 C CA . ILE A 1 264 ? -5.789 5.435 -29.279 1.00 88.94 264 ILE A CA 1
ATOM 2050 C C . ILE A 1 264 ? -5.418 3.952 -29.296 1.00 88.94 264 ILE A C 1
ATOM 2052 O O . ILE A 1 264 ? -6.228 3.097 -29.668 1.00 88.94 264 ILE A O 1
ATOM 2056 N N . ILE A 1 265 ? -4.171 3.650 -28.943 1.00 87.62 265 ILE A N 1
ATOM 2057 C CA . ILE A 1 265 ? -3.621 2.297 -28.914 1.00 87.62 265 ILE A CA 1
ATOM 2058 C C . ILE A 1 265 ? -3.348 1.922 -27.464 1.00 87.62 265 ILE A C 1
ATOM 2060 O O . ILE A 1 265 ? -2.462 2.482 -26.819 1.00 87.62 265 ILE A O 1
ATOM 2064 N N . VAL A 1 266 ? -4.096 0.937 -26.982 1.00 86.75 266 VAL A N 1
ATOM 2065 C CA . VAL A 1 266 ? -3.916 0.320 -25.671 1.00 86.75 266 VAL A CA 1
ATOM 2066 C C . VAL A 1 266 ? -3.101 -0.953 -25.864 1.00 86.75 266 VAL A C 1
ATOM 2068 O O . VAL A 1 266 ? -3.574 -1.909 -26.473 1.00 86.75 266 VAL A O 1
ATOM 2071 N N . GLN A 1 267 ? -1.865 -0.971 -25.383 1.00 82.50 267 GLN A N 1
ATOM 2072 C CA . GLN A 1 267 ? -1.088 -2.198 -25.235 1.00 82.50 267 GLN A CA 1
ATOM 2073 C C . GLN A 1 267 ? -1.644 -2.999 -24.064 1.00 82.50 267 GLN A C 1
ATOM 2075 O O . GLN A 1 267 ? -2.026 -2.404 -23.069 1.00 82.50 267 GLN A O 1
ATOM 2080 N N . LEU A 1 268 ? -1.696 -4.324 -24.180 1.00 79.38 268 LEU A N 1
ATOM 2081 C CA . LEU A 1 268 ? -2.058 -5.237 -23.094 1.00 79.38 268 LEU A CA 1
ATOM 2082 C C . LEU A 1 268 ? -0.779 -5.781 -22.442 1.00 79.38 268 LEU A C 1
ATOM 2084 O O . LEU A 1 268 ? 0.190 -6.046 -23.156 1.00 79.38 268 LEU A O 1
ATOM 2088 N N . ALA A 1 269 ? -0.778 -6.026 -21.126 1.00 67.44 269 ALA A N 1
ATOM 2089 C CA . ALA A 1 269 ? 0.399 -6.588 -20.445 1.00 67.44 269 ALA A CA 1
ATOM 2090 C C . ALA A 1 269 ? 0.847 -7.937 -21.010 1.00 67.44 269 ALA A C 1
ATOM 2092 O O . ALA A 1 269 ? 2.032 -8.263 -21.025 1.00 67.44 269 ALA A O 1
ATOM 2093 N N . THR A 1 270 ? -0.110 -8.754 -21.448 1.00 64.56 270 THR A N 1
ATOM 2094 C CA . THR A 1 270 ? 0.160 -10.052 -22.063 1.00 64.56 270 THR A CA 1
ATOM 2095 C C . THR A 1 270 ? -0.762 -10.269 -23.247 1.00 64.56 270 THR A C 1
ATOM 2097 O O . THR A 1 270 ? -1.925 -9.855 -23.230 1.00 64.56 270 THR A O 1
ATOM 2100 N N . THR A 1 271 ? -0.249 -10.952 -24.272 1.00 75.50 271 THR A N 1
ATOM 2101 C CA . THR A 1 271 ? -1.061 -11.401 -25.401 1.00 75.50 271 THR A CA 1
ATOM 2102 C C . THR A 1 271 ? -2.242 -12.202 -24.872 1.00 75.50 271 THR A C 1
ATOM 2104 O O . THR A 1 271 ? -2.046 -13.219 -24.213 1.00 75.50 271 THR A O 1
ATOM 2107 N N . SER A 1 272 ? -3.454 -11.720 -25.125 1.00 77.00 272 SER A N 1
ATOM 2108 C CA . SER A 1 272 ? -4.678 -12.256 -24.538 1.00 77.00 272 SER A CA 1
ATOM 2109 C C . SER A 1 272 ? -5.730 -12.481 -25.610 1.00 77.00 272 SER A C 1
ATOM 2111 O O . SER A 1 272 ? -5.821 -11.723 -26.575 1.00 77.00 272 SER A O 1
ATOM 2113 N N . VAL A 1 273 ? -6.573 -13.494 -25.408 1.00 81.94 273 VAL A N 1
ATOM 2114 C CA . VAL A 1 273 ? -7.748 -13.706 -26.254 1.00 81.94 273 VAL A CA 1
ATOM 2115 C C . VAL A 1 273 ? -8.805 -12.696 -25.839 1.00 81.94 273 VAL A C 1
ATOM 2117 O O . VAL A 1 273 ? -9.429 -12.845 -24.782 1.00 81.94 273 VAL A O 1
ATOM 2120 N N . ILE A 1 274 ? -9.022 -11.678 -26.663 1.00 83.06 274 ILE A N 1
ATOM 2121 C CA . ILE A 1 274 ? -10.027 -10.651 -26.386 1.00 83.06 274 ILE A CA 1
ATOM 2122 C C . ILE A 1 274 ? -11.412 -11.199 -26.719 1.00 83.06 274 ILE A C 1
ATOM 2124 O O . ILE A 1 274 ? -11.621 -11.881 -27.721 1.00 83.06 274 ILE A O 1
ATOM 2128 N N . SER A 1 275 ? -12.373 -10.912 -25.847 1.00 80.75 275 SER A N 1
ATOM 2129 C CA . SER A 1 275 ? -13.775 -11.283 -26.042 1.00 80.75 275 SER A CA 1
ATOM 2130 C C . SER A 1 275 ? -14.681 -10.074 -26.241 1.00 80.75 275 SER A C 1
ATOM 2132 O O . SER A 1 275 ? -15.674 -10.161 -26.967 1.00 80.75 275 SER A O 1
ATOM 2134 N N . LYS A 1 276 ? -14.348 -8.942 -25.616 1.00 82.38 276 LYS A N 1
ATOM 2135 C CA . LYS A 1 276 ? -15.191 -7.753 -25.627 1.00 82.38 276 LYS A CA 1
ATOM 2136 C C . LYS A 1 276 ? -14.373 -6.499 -25.348 1.00 82.38 276 LYS A C 1
ATOM 2138 O O . LYS A 1 276 ? -13.484 -6.509 -24.504 1.00 82.38 276 LYS A O 1
ATOM 2143 N N . VAL A 1 277 ? -14.718 -5.419 -26.037 1.00 85.31 277 VAL A N 1
ATOM 2144 C CA . VAL A 1 277 ? -14.225 -4.070 -25.756 1.00 85.31 277 VAL A CA 1
ATOM 2145 C C . VAL A 1 277 ? -15.428 -3.199 -25.425 1.00 85.31 277 VAL A C 1
ATOM 2147 O O . VAL A 1 277 ? -16.441 -3.233 -26.125 1.00 85.31 277 VAL A O 1
ATOM 2150 N N . LYS A 1 278 ? -15.340 -2.452 -24.329 1.00 84.94 278 LYS A N 1
ATOM 2151 C CA . LYS A 1 278 ? -16.389 -1.555 -23.855 1.00 84.94 278 LYS A CA 1
ATOM 2152 C C . LYS A 1 278 ? -15.836 -0.142 -23.728 1.00 84.94 278 LYS A C 1
ATOM 2154 O O . LYS A 1 278 ? -14.770 0.047 -23.147 1.00 84.94 278 LYS A O 1
ATOM 2159 N N . THR A 1 279 ? -16.554 0.833 -24.266 1.00 86.50 279 THR A N 1
ATOM 2160 C CA . THR A 1 279 ? -16.172 2.246 -24.260 1.00 86.50 279 THR A CA 1
ATOM 2161 C C . THR A 1 279 ? -17.260 3.082 -23.602 1.00 86.50 279 THR A C 1
ATOM 2163 O O . THR A 1 279 ? -18.449 2.777 -23.704 1.00 86.50 279 THR A O 1
ATOM 2166 N N . TRP A 1 280 ? -16.837 4.128 -22.899 1.00 86.50 280 TRP A N 1
ATOM 2167 C CA . TRP A 1 280 ? -17.710 5.123 -22.289 1.00 86.50 280 TRP A CA 1
ATOM 2168 C C . TRP A 1 280 ? -17.329 6.486 -22.847 1.00 86.50 280 TRP A C 1
ATOM 2170 O O . TRP A 1 280 ? -16.210 6.950 -22.620 1.00 86.50 280 TRP A O 1
ATOM 2180 N N . THR A 1 281 ? -18.231 7.116 -23.588 1.00 86.00 281 THR A N 1
ATOM 2181 C CA . THR A 1 281 ? -17.965 8.367 -24.303 1.00 86.00 281 THR A CA 1
ATOM 2182 C C . THR A 1 281 ? -19.092 9.362 -24.106 1.00 86.00 281 THR A C 1
ATOM 2184 O O . THR A 1 281 ? -20.246 8.963 -24.012 1.00 86.00 281 THR A O 1
ATOM 2187 N N . THR A 1 282 ? -18.787 10.653 -24.103 1.00 83.31 282 THR A N 1
ATOM 2188 C CA . THR A 1 282 ? -19.814 11.698 -24.175 1.00 83.31 282 THR A CA 1
ATOM 2189 C C . THR A 1 282 ? -19.612 12.484 -25.460 1.00 83.31 282 THR A C 1
ATOM 2191 O O . THR A 1 282 ? -18.501 12.925 -25.763 1.00 83.31 282 THR A O 1
ATOM 2194 N N . ASN A 1 283 ? -20.686 12.594 -26.241 1.00 70.50 283 ASN A N 1
ATOM 2195 C CA . ASN A 1 283 ? -20.713 13.258 -27.539 1.00 70.50 283 ASN A CA 1
ATOM 2196 C C . ASN A 1 283 ? -21.987 14.108 -27.596 1.00 70.50 283 ASN A C 1
ATOM 2198 O O . ASN A 1 283 ? -23.075 13.583 -27.362 1.00 70.50 283 ASN A O 1
ATOM 2202 N N . ASP A 1 284 ? -21.866 15.402 -27.872 1.00 60.44 284 ASP A N 1
ATOM 2203 C CA . ASP A 1 284 ? -22.952 16.363 -27.644 1.00 60.44 284 ASP A CA 1
ATOM 2204 C C . ASP A 1 284 ? -23.896 16.503 -28.854 1.00 60.44 284 ASP A C 1
ATOM 2206 O O . ASP A 1 284 ? -24.031 17.562 -29.443 1.00 60.44 284 ASP A O 1
ATOM 2210 N N . ILE A 1 285 ? -24.513 15.412 -29.318 1.00 52.94 285 ILE A N 1
ATOM 2211 C CA . ILE A 1 285 ? -25.317 15.431 -30.556 1.00 52.94 285 ILE A CA 1
ATOM 2212 C C . ILE A 1 285 ? -26.784 15.803 -30.264 1.00 52.94 285 ILE A C 1
ATOM 2214 O O . ILE A 1 285 ? -27.638 14.922 -30.194 1.00 52.94 285 ILE A O 1
ATOM 2218 N N . GLY A 1 286 ? -27.075 17.108 -30.183 1.00 51.16 286 GLY A N 1
ATOM 2219 C CA . GLY A 1 286 ? -28.434 17.691 -30.171 1.00 51.16 286 GLY A CA 1
ATOM 2220 C C . GLY A 1 286 ? -29.301 17.335 -28.952 1.00 51.16 286 GLY A C 1
ATOM 2221 O O . GLY A 1 286 ? -28.909 16.476 -28.180 1.00 51.16 286 GLY A O 1
ATOM 2222 N N . GLU A 1 287 ? -30.488 17.974 -28.840 1.00 48.47 287 GLU A N 1
ATOM 2223 C CA . GLU A 1 287 ? -31.385 18.242 -27.668 1.00 48.47 287 GLU A CA 1
ATOM 2224 C C . GLU A 1 287 ? -31.435 17.294 -26.437 1.00 48.47 287 GLU A C 1
ATOM 2226 O O . GLU A 1 287 ? -32.020 17.665 -25.422 1.00 48.47 287 GLU A O 1
ATOM 2231 N N . ASN A 1 288 ? -30.818 16.116 -26.461 1.00 48.53 288 ASN A N 1
ATOM 2232 C CA . ASN A 1 288 ? -30.499 15.285 -25.299 1.00 48.53 288 ASN A CA 1
ATOM 2233 C C . ASN A 1 288 ? -28.983 15.297 -24.973 1.00 48.53 288 ASN A C 1
ATOM 2235 O O . ASN A 1 288 ? -28.372 14.234 -24.803 1.00 48.53 288 ASN A O 1
ATOM 2239 N N . ASP A 1 289 ? -28.428 16.512 -24.883 1.00 53.19 289 ASP A N 1
ATOM 2240 C CA . ASP A 1 289 ? -27.052 16.908 -24.531 1.00 53.19 289 ASP A CA 1
ATOM 2241 C C . ASP A 1 289 ? -26.385 16.060 -23.426 1.00 53.19 289 ASP A C 1
ATOM 2243 O O . ASP A 1 289 ? -26.999 15.696 -22.418 1.00 53.19 289 ASP A O 1
ATOM 2247 N N . GLY A 1 290 ? -25.077 15.816 -23.570 1.00 57.69 290 GLY A N 1
ATOM 2248 C CA . GLY A 1 290 ? -24.184 15.462 -22.453 1.00 57.69 290 GLY A CA 1
ATOM 2249 C C . GLY A 1 290 ? -24.346 14.092 -21.774 1.00 57.69 290 GLY A C 1
ATOM 2250 O O . GLY A 1 290 ? -23.693 13.843 -20.759 1.00 57.69 290 GLY A O 1
ATOM 2251 N N . ASN A 1 291 ? -25.179 13.187 -22.293 1.00 66.88 291 ASN A N 1
ATOM 2252 C CA . ASN A 1 291 ? -25.362 11.871 -21.677 1.00 66.88 291 ASN A CA 1
ATOM 2253 C C . ASN A 1 291 ? -24.222 10.896 -22.008 1.00 66.88 291 ASN A C 1
ATOM 2255 O O . ASN A 1 291 ? -23.782 10.781 -23.153 1.00 66.88 291 ASN A O 1
ATOM 2259 N N . LEU A 1 292 ? -23.798 10.136 -20.995 1.00 77.25 292 LEU A N 1
ATOM 2260 C CA . LEU A 1 292 ? -22.768 9.110 -21.126 1.00 77.25 292 LEU A CA 1
ATOM 2261 C C . LEU A 1 292 ? -23.254 7.971 -22.034 1.00 77.25 292 LEU A C 1
ATOM 2263 O O . LEU A 1 292 ? -24.183 7.235 -21.698 1.00 77.25 292 LEU A O 1
ATOM 2267 N N . GLN A 1 293 ? -22.590 7.799 -23.169 1.00 79.12 293 GLN A N 1
ATOM 2268 C CA . GLN A 1 293 ? -22.822 6.720 -24.118 1.00 79.12 293 GLN A CA 1
ATOM 2269 C C . GLN A 1 293 ? -21.922 5.542 -23.764 1.00 79.12 293 GLN A C 1
ATOM 2271 O O . GLN A 1 293 ? -20.724 5.702 -23.533 1.00 79.12 293 GLN A O 1
ATOM 2276 N N . ILE A 1 294 ? -22.507 4.349 -23.707 1.00 82.44 294 ILE A N 1
ATOM 2277 C CA . ILE A 1 294 ? -21.793 3.123 -23.363 1.00 82.44 294 ILE A CA 1
ATOM 2278 C C . ILE A 1 294 ? -21.931 2.158 -24.526 1.00 82.44 294 ILE A C 1
ATOM 2280 O O . ILE A 1 294 ? -22.992 1.564 -24.723 1.00 82.44 294 ILE A O 1
ATOM 2284 N N . GLU A 1 295 ? -20.849 1.962 -25.265 1.00 82.88 295 GLU A N 1
ATOM 2285 C CA . GLU A 1 295 ? -20.819 1.016 -26.371 1.00 82.88 295 GLU A CA 1
ATOM 2286 C C . GLU A 1 295 ? -20.063 -0.244 -25.974 1.00 82.88 295 GLU A C 1
ATOM 2288 O O . GLU A 1 295 ? -19.070 -0.225 -25.250 1.00 82.88 295 GLU A O 1
ATOM 2293 N N . THR A 1 296 ? -20.568 -1.387 -26.421 1.00 83.75 296 THR A N 1
ATOM 2294 C CA . THR A 1 296 ? -19.953 -2.692 -26.197 1.00 83.75 296 THR A CA 1
ATOM 2295 C C . THR A 1 296 ? -19.831 -3.393 -27.533 1.00 83.75 296 THR A C 1
ATOM 2297 O O . THR A 1 296 ? -20.836 -3.671 -28.182 1.00 83.75 296 THR A O 1
ATOM 2300 N N . GLN A 1 297 ? -18.604 -3.720 -27.913 1.00 83.31 297 GLN A N 1
ATOM 2301 C CA . GLN A 1 297 ? -18.301 -4.436 -29.141 1.00 83.31 297 GLN A CA 1
ATOM 2302 C C . GLN A 1 297 ? -17.768 -5.819 -28.773 1.00 83.31 297 GLN A C 1
ATOM 2304 O O . GLN A 1 297 ? -16.772 -5.954 -28.059 1.00 83.31 297 GLN A O 1
ATOM 2309 N N . ALA A 1 298 ? -18.465 -6.858 -29.229 1.00 81.81 298 ALA A N 1
ATOM 2310 C CA . ALA A 1 298 ? -17.946 -8.217 -29.170 1.00 81.81 298 ALA A CA 1
ATOM 2311 C C . ALA A 1 298 ? -16.846 -8.360 -30.224 1.00 81.81 298 ALA A C 1
ATOM 2313 O O . ALA A 1 298 ? -17.034 -7.955 -31.371 1.00 81.81 298 ALA A O 1
ATOM 2314 N N . VAL A 1 299 ? -15.713 -8.936 -29.835 1.00 78.81 299 VAL A N 1
ATOM 2315 C CA . VAL A 1 299 ? -14.565 -9.119 -30.729 1.00 78.81 299 VAL A CA 1
ATOM 2316 C C . VAL A 1 299 ? -14.399 -10.609 -31.011 1.00 78.81 299 VAL A C 1
ATOM 2318 O O . VAL A 1 299 ? -14.622 -11.451 -30.136 1.00 78.81 299 VAL A O 1
ATOM 2321 N N . THR A 1 300 ? -14.048 -10.957 -32.248 1.00 69.25 300 THR A N 1
ATOM 2322 C CA . THR A 1 300 ? -13.650 -12.322 -32.606 1.00 69.25 300 THR A CA 1
ATOM 2323 C C . THR A 1 300 ? -12.420 -12.716 -31.792 1.00 69.25 300 THR A C 1
ATOM 2325 O O . THR A 1 300 ? -11.518 -11.906 -31.613 1.00 69.25 300 THR A O 1
ATOM 2328 N N . ARG A 1 301 ? -12.401 -13.951 -31.268 1.00 63.41 301 ARG A N 1
ATOM 2329 C CA . ARG A 1 301 ? -11.320 -14.472 -30.413 1.00 63.41 301 ARG A CA 1
ATOM 2330 C C . ARG A 1 301 ? -9.996 -14.534 -31.176 1.00 63.41 301 ARG A C 1
ATOM 2332 O O . ARG A 1 301 ? -9.653 -15.578 -31.725 1.00 63.41 301 ARG A O 1
ATOM 2339 N N . GLU A 1 302 ? -9.274 -13.429 -31.177 1.00 65.00 302 GLU A N 1
ATOM 2340 C CA . GLU A 1 302 ? -7.927 -13.308 -31.712 1.00 65.00 302 GLU A CA 1
ATOM 2341 C C . GLU A 1 302 ? -6.973 -13.005 -30.558 1.00 65.00 302 GLU A C 1
ATOM 2343 O O . GLU A 1 302 ? -7.303 -12.251 -29.636 1.00 65.00 302 GLU A O 1
ATOM 2348 N N . ASP A 1 303 ? -5.809 -13.649 -30.589 1.00 78.06 303 ASP A N 1
ATOM 2349 C CA . ASP A 1 303 ? -4.710 -13.339 -29.685 1.00 78.06 303 ASP A CA 1
ATOM 2350 C C . ASP A 1 303 ? -4.213 -11.930 -30.007 1.00 78.06 303 ASP A C 1
ATOM 2352 O O . ASP A 1 303 ? -3.727 -11.666 -31.107 1.00 78.06 303 ASP A O 1
ATOM 2356 N N . ALA A 1 304 ? -4.343 -11.016 -29.051 1.00 79.25 304 ALA A N 1
ATOM 2357 C CA . ALA A 1 304 ? -3.981 -9.623 -29.243 1.00 79.25 304 ALA A CA 1
ATOM 2358 C C . ALA A 1 304 ? -3.045 -9.151 -28.134 1.00 79.25 304 ALA A C 1
ATOM 2360 O O . ALA A 1 304 ? -3.268 -9.418 -26.955 1.00 79.25 304 ALA A O 1
ATOM 2361 N N . SER A 1 305 ? -2.001 -8.422 -28.527 1.00 82.25 305 SER A N 1
ATOM 2362 C CA . SER A 1 305 ? -1.122 -7.678 -27.610 1.00 82.25 305 SER A CA 1
ATOM 2363 C C . SER A 1 305 ? -1.477 -6.190 -27.551 1.00 82.25 305 SER A C 1
ATOM 2365 O O . SER A 1 305 ? -0.986 -5.476 -26.686 1.00 82.25 305 SER A O 1
ATOM 2367 N N . PHE A 1 306 ? -2.320 -5.715 -28.475 1.00 85.56 306 PHE A N 1
ATOM 2368 C CA . PHE A 1 306 ? -2.750 -4.324 -28.572 1.00 85.56 306 PHE A CA 1
ATOM 2369 C C . PHE A 1 306 ? -4.217 -4.248 -28.994 1.00 85.56 306 PHE A C 1
ATOM 2371 O O . PHE A 1 306 ? -4.682 -5.050 -29.804 1.00 85.56 306 PHE A O 1
ATOM 2378 N N . VAL A 1 307 ? -4.915 -3.232 -28.500 1.00 86.88 307 VAL A N 1
ATOM 2379 C CA . VAL A 1 307 ? -6.256 -2.832 -28.921 1.00 86.88 307 VAL A CA 1
ATOM 2380 C C . VAL A 1 307 ? -6.179 -1.420 -29.467 1.00 86.88 307 VAL A C 1
ATOM 2382 O O . VAL A 1 307 ? -5.804 -0.489 -28.759 1.00 86.88 307 VAL A O 1
ATOM 2385 N N . LYS A 1 308 ? -6.553 -1.254 -30.735 1.00 89.31 308 LYS A N 1
ATOM 2386 C CA . LYS A 1 308 ? -6.688 0.064 -31.347 1.00 89.31 308 LYS A CA 1
ATOM 2387 C C . LYS A 1 308 ? -8.150 0.480 -31.346 1.00 89.31 308 LYS A C 1
ATOM 2389 O O . LYS A 1 308 ? -8.969 -0.152 -32.010 1.00 89.31 308 LYS A O 1
ATOM 2394 N N . VAL A 1 309 ? -8.455 1.567 -30.650 1.00 88.75 309 VAL A N 1
ATOM 2395 C CA . VAL A 1 309 ? -9.776 2.195 -30.672 1.00 88.75 309 VAL A CA 1
ATOM 2396 C C . VAL A 1 309 ? -9.720 3.390 -31.611 1.00 88.75 309 VAL A C 1
ATOM 2398 O O . VAL A 1 309 ? -8.838 4.241 -31.505 1.00 88.75 309 VAL A O 1
ATOM 2401 N N . LYS A 1 310 ? -10.651 3.426 -32.564 1.00 89.50 310 LYS A N 1
ATOM 2402 C CA . LYS A 1 310 ? -10.737 4.461 -33.590 1.00 89.50 310 LYS A CA 1
ATOM 2403 C C . LYS A 1 310 ? -12.033 5.234 -33.419 1.00 89.50 310 LYS A C 1
ATOM 2405 O O . LYS A 1 310 ? -13.112 4.686 -33.615 1.00 89.50 310 LYS A O 1
ATOM 2410 N N . VAL A 1 311 ? -11.912 6.506 -33.074 1.00 87.56 311 VAL A N 1
ATOM 2411 C CA . VAL A 1 311 ? -13.029 7.439 -33.013 1.00 87.56 311 VAL A CA 1
ATOM 2412 C C . VAL A 1 311 ? -13.203 8.043 -34.398 1.00 87.56 311 VAL A C 1
ATOM 2414 O O . VAL A 1 311 ? -12.286 8.656 -34.942 1.00 87.56 311 VAL A O 1
ATOM 2417 N N . LEU A 1 312 ? -14.367 7.822 -35.002 1.00 87.25 312 LEU A N 1
ATOM 2418 C CA . LEU A 1 312 ? -14.629 8.208 -36.392 1.00 87.25 312 LEU A CA 1
ATOM 2419 C C . LEU A 1 312 ? -15.211 9.617 -36.527 1.00 87.25 312 LEU A C 1
ATOM 2421 O O . LEU A 1 312 ? -15.080 10.218 -37.588 1.00 87.25 312 LEU A O 1
ATOM 2425 N N . SER A 1 313 ? -15.838 10.133 -35.472 1.00 83.88 313 SER A N 1
ATOM 2426 C CA . SER A 1 313 ? -16.451 11.460 -35.445 1.00 83.88 313 SER A CA 1
ATOM 2427 C C . SER A 1 313 ? -16.735 11.904 -34.011 1.00 83.88 313 SER A C 1
ATOM 2429 O O . SER A 1 313 ? -17.075 11.075 -33.164 1.00 83.88 313 SER A O 1
ATOM 2431 N N . GLY A 1 314 ? -16.680 13.211 -33.772 1.00 77.94 314 GLY A N 1
ATOM 2432 C CA . GLY A 1 314 ? -17.162 13.875 -32.559 1.00 77.94 314 GLY A CA 1
ATOM 2433 C C . GLY A 1 314 ? -18.123 15.012 -32.908 1.00 77.94 314 GLY A C 1
ATOM 2434 O O . GLY A 1 314 ? -18.200 15.429 -34.066 1.00 77.94 314 GLY A O 1
ATOM 2435 N N . TYR A 1 315 ? -18.871 15.512 -31.930 1.00 77.38 315 TYR A N 1
ATOM 2436 C CA . TYR A 1 315 ? -19.764 16.651 -32.130 1.00 77.38 315 TYR A CA 1
ATOM 2437 C C . TYR A 1 315 ? -19.003 17.977 -32.083 1.00 77.38 315 TYR A C 1
ATOM 2439 O O . TYR A 1 315 ? -18.239 18.216 -31.152 1.00 77.38 315 TYR A O 1
ATOM 2447 N N . ASN A 1 316 ? -19.212 18.856 -33.071 1.00 76.81 316 ASN A N 1
ATOM 2448 C CA . ASN A 1 316 ? -18.406 20.075 -33.258 1.00 76.81 316 ASN A CA 1
ATOM 2449 C C . ASN A 1 316 ? -16.894 19.800 -33.216 1.00 76.81 316 ASN A C 1
ATOM 2451 O O . ASN A 1 316 ? -16.116 20.613 -32.729 1.00 76.81 316 ASN A O 1
ATOM 2455 N N . ASP A 1 317 ? -16.499 18.627 -33.706 1.00 77.81 317 ASP A N 1
ATOM 2456 C CA . ASP A 1 317 ? -15.148 18.085 -33.645 1.00 77.81 317 ASP A CA 1
ATOM 2457 C C . ASP A 1 317 ? -14.636 17.696 -32.243 1.00 77.81 317 ASP A C 1
ATOM 2459 O O . ASP A 1 317 ? -13.470 17.330 -32.119 1.00 77.81 317 ASP A O 1
ATOM 2463 N N . PHE A 1 318 ? -15.477 17.673 -31.203 1.00 81.75 318 PHE A N 1
ATOM 2464 C CA . PHE A 1 318 ? -15.125 17.305 -29.823 1.00 81.75 318 PHE A CA 1
ATOM 2465 C C . PHE A 1 318 ? -15.762 15.989 -29.368 1.00 81.75 318 PHE A C 1
ATOM 2467 O O . PHE A 1 318 ? -16.899 15.675 -29.713 1.00 81.75 318 PHE A O 1
ATOM 2474 N N . ILE A 1 319 ? -15.039 15.246 -28.531 1.00 86.38 319 ILE A N 1
ATOM 2475 C CA . ILE A 1 319 ? -15.540 14.069 -27.811 1.00 86.38 319 ILE A CA 1
ATOM 2476 C C . ILE A 1 319 ? -14.715 13.847 -26.540 1.00 86.38 319 ILE A C 1
ATOM 2478 O O . ILE A 1 319 ? -13.505 14.099 -26.508 1.00 86.38 319 ILE A O 1
ATOM 2482 N N . THR A 1 320 ? -15.359 13.337 -25.493 1.00 87.50 320 THR A N 1
ATOM 2483 C CA . THR A 1 320 ? -14.675 12.862 -24.287 1.00 87.50 320 THR A CA 1
ATOM 2484 C C . THR A 1 320 ? -14.792 11.351 -24.163 1.00 87.50 320 THR A C 1
ATOM 2486 O O . THR A 1 320 ? -15.884 10.787 -24.222 1.00 87.50 320 THR A O 1
ATOM 2489 N N . VAL A 1 321 ? -13.662 10.682 -23.958 1.00 88.81 321 VAL A N 1
ATOM 2490 C CA . VAL A 1 321 ? -13.583 9.253 -23.654 1.00 88.81 321 VAL A CA 1
ATOM 2491 C C . VAL A 1 321 ? -13.309 9.113 -22.162 1.00 88.81 321 VAL A C 1
ATOM 2493 O O . VAL A 1 321 ? -12.255 9.505 -21.676 1.00 88.81 321 VAL A O 1
ATOM 2496 N N . HIS A 1 322 ? -14.279 8.579 -21.429 1.00 84.12 322 HIS A N 1
ATOM 2497 C CA . HIS A 1 322 ? -14.229 8.444 -19.971 1.00 84.12 322 HIS A CA 1
ATOM 2498 C C . HIS A 1 322 ? -13.578 7.137 -19.531 1.00 84.12 322 HIS A C 1
ATOM 2500 O O . HIS A 1 322 ? -13.019 7.051 -18.445 1.00 84.12 322 HIS A O 1
ATOM 2506 N N . ARG A 1 323 ? -13.734 6.078 -20.332 1.00 85.19 323 ARG A N 1
ATOM 2507 C CA . ARG A 1 323 ? -13.174 4.768 -20.014 1.00 85.19 323 ARG A CA 1
ATOM 2508 C C . ARG A 1 323 ? -13.109 3.875 -21.243 1.00 85.19 323 ARG A C 1
ATOM 2510 O O . ARG A 1 323 ? -14.021 3.888 -22.074 1.00 85.19 323 ARG A O 1
ATOM 2517 N N . ILE A 1 324 ? -12.077 3.046 -21.306 1.00 85.62 324 ILE A N 1
ATOM 2518 C CA . ILE A 1 324 ? -11.977 1.893 -22.198 1.00 85.62 324 ILE A CA 1
ATOM 2519 C C . ILE A 1 324 ? -11.712 0.668 -21.325 1.00 85.62 324 ILE A C 1
ATOM 2521 O O . ILE A 1 324 ? -10.836 0.675 -20.468 1.00 85.62 324 ILE A O 1
ATOM 2525 N N . SER A 1 325 ? -12.493 -0.389 -21.521 1.00 82.75 325 SER A N 1
ATOM 2526 C CA . SER A 1 325 ? -12.320 -1.667 -20.833 1.00 82.75 325 SER A CA 1
ATOM 2527 C C . SER A 1 325 ? -12.208 -2.778 -21.863 1.00 82.75 325 SER A C 1
ATOM 2529 O O . SER A 1 325 ? -13.015 -2.862 -22.791 1.00 82.75 325 SER A O 1
ATOM 2531 N N . VAL A 1 326 ? -11.197 -3.625 -21.698 1.00 82.06 326 VAL A N 1
ATOM 2532 C CA . VAL A 1 326 ? -10.941 -4.782 -22.554 1.00 82.06 326 VAL A CA 1
ATOM 2533 C C . VAL A 1 326 ? -11.135 -6.032 -21.707 1.00 82.06 326 VAL A C 1
ATOM 2535 O O . VAL A 1 326 ? -10.425 -6.244 -20.733 1.00 82.06 326 VAL A O 1
ATOM 2538 N N . GLU A 1 327 ? -12.108 -6.862 -22.067 1.00 79.19 327 GLU A N 1
ATOM 2539 C CA . GLU A 1 327 ? -12.382 -8.131 -21.395 1.00 79.19 327 GLU A CA 1
ATOM 2540 C C . GLU A 1 327 ? -11.831 -9.281 -22.244 1.00 79.19 327 GLU A C 1
ATOM 2542 O O . GLU A 1 327 ? -12.222 -9.483 -23.404 1.00 79.19 327 GLU A O 1
ATOM 2547 N N . GLY A 1 328 ? -10.952 -10.087 -21.657 1.00 74.44 328 GLY A N 1
ATOM 2548 C CA . GLY A 1 328 ? -10.316 -11.208 -22.337 1.00 74.44 328 GLY A CA 1
ATOM 2549 C C . GLY A 1 328 ? -9.908 -12.331 -21.395 1.00 74.44 328 GLY A C 1
ATOM 2550 O O . GLY A 1 328 ? -10.173 -12.306 -20.195 1.00 74.44 328 GLY A O 1
ATOM 2551 N N . LYS A 1 329 ? -9.277 -13.356 -21.963 1.00 72.00 329 LYS A N 1
ATOM 2552 C CA . LYS A 1 329 ? -8.611 -14.415 -21.206 1.00 72.00 329 LYS A CA 1
ATOM 2553 C C . LYS A 1 329 ? -7.138 -14.421 -21.567 1.00 72.00 329 LYS A C 1
ATOM 2555 O O . LYS A 1 329 ? -6.795 -14.700 -22.716 1.00 72.00 329 LYS A O 1
ATOM 2560 N N . ALA A 1 330 ? -6.291 -14.174 -20.574 1.00 60.38 330 ALA A N 1
ATOM 2561 C CA . ALA A 1 330 ? -4.872 -14.452 -20.698 1.00 60.38 330 ALA A CA 1
ATOM 2562 C C . ALA A 1 330 ? -4.667 -15.963 -20.946 1.00 60.38 330 ALA A C 1
ATOM 2564 O O . ALA A 1 330 ? -5.409 -16.787 -20.383 1.00 60.38 330 ALA A O 1
ATOM 2565 N N . PRO A 1 331 ? -3.699 -16.358 -21.787 1.00 56.56 331 PRO A N 1
ATOM 2566 C CA . PRO A 1 331 ? -3.343 -17.754 -21.964 1.00 56.56 331 PRO A CA 1
ATOM 2567 C C . PRO A 1 331 ? -2.969 -18.341 -20.601 1.00 56.56 331 PRO A C 1
ATOM 2569 O O . PRO A 1 331 ? -2.184 -17.765 -19.846 1.00 56.56 331 PRO A O 1
ATOM 2572 N N . ARG A 1 332 ? -3.568 -19.488 -20.257 1.00 44.72 332 ARG A N 1
ATOM 2573 C CA . ARG A 1 332 ? -3.161 -20.239 -19.065 1.00 44.72 332 ARG A CA 1
ATOM 2574 C C . ARG A 1 332 ? -1.689 -20.618 -19.242 1.00 44.72 332 ARG A C 1
ATOM 2576 O O . ARG A 1 332 ? -1.384 -21.363 -20.170 1.00 44.72 332 ARG A O 1
ATOM 2583 N N . LYS A 1 333 ? -0.817 -20.088 -18.380 1.00 37.81 333 LYS A N 1
ATOM 2584 C CA . LYS A 1 333 ? 0.502 -20.683 -18.132 1.00 37.81 333 LYS A CA 1
ATOM 2585 C C . LYS A 1 333 ? 0.331 -22.097 -17.583 1.00 37.81 333 LYS A C 1
ATOM 2587 O O . LYS A 1 333 ? -0.641 -22.318 -16.823 1.00 37.81 333 LYS A O 1
#

Radius of gyration: 24.65 Å; chains: 1; bounding box: 69×44×65 Å

Foldseek 3Di:
DDPDDDDPPPRDDDDDDDQDPDDPVCVVVSVVVQVVVQVVCVLVVHQGDKDADDPPPRDDDPPDPDPRIDGDGQLVDPPRFDWFKWFFFAFAADDDPRHPFTQKTFIFFADPVLRATWTAEIGRPQADSVNRVVCRVVFVVQWDPDGDPRYPADPLDDHPTTGDRFWIFTKTASAKDWAQGIGQCQVNPHVRTHMYGHPIHTDGTPPVDGRNRTHHSVLVVLVVCCVPFVKAFPDWPDADPVAGPRQQSSLAKHKDFDDDWIKIKIFTPAFWFWFKKKWWKAAQDDDVGGDIDIDMDGDDGDRDRMDMDIRGAGHVRIMMTRYMDIDTGHPDD